Protein AF-X1N3B7-F1 (afdb_monomer)

Structure (mmCIF, N/CA/C/O backbone):
data_AF-X1N3B7-F1
#
_entry.id   AF-X1N3B7-F1
#
loop_
_atom_site.group_PDB
_atom_site.id
_atom_site.type_symbol
_atom_site.label_atom_id
_atom_site.label_alt_id
_atom_site.label_comp_id
_atom_site.label_asym_id
_atom_site.label_entity_id
_atom_site.label_seq_id
_atom_site.pdbx_PDB_ins_code
_atom_site.Cartn_x
_atom_site.Cartn_y
_atom_site.Cartn_z
_atom_site.occupancy
_atom_site.B_iso_or_equiv
_atom_site.auth_seq_id
_atom_site.auth_comp_id
_atom_site.auth_asym_id
_atom_site.auth_atom_id
_atom_site.pdbx_PDB_model_num
ATOM 1 N N . SER A 1 1 ? -12.487 50.915 0.607 1.00 65.44 1 SER A N 1
ATOM 2 C CA . SER A 1 1 ? -11.523 50.785 -0.501 1.00 65.44 1 SER A CA 1
ATOM 3 C C . SER A 1 1 ? -11.953 51.623 -1.698 1.00 65.44 1 SER A C 1
ATOM 5 O O . SER A 1 1 ? -11.216 52.531 -2.045 1.00 65.44 1 SER A O 1
ATOM 7 N N . VAL A 1 2 ? -13.156 51.424 -2.255 1.00 73.00 2 VAL A N 1
ATOM 8 C CA . VAL A 1 2 ? -13.665 52.180 -3.425 1.00 73.00 2 VAL A CA 1
ATOM 9 C C . VAL A 1 2 ? -13.702 53.697 -3.199 1.00 73.00 2 VAL A C 1
ATOM 11 O O . VAL A 1 2 ? -13.187 54.441 -4.021 1.00 73.00 2 VAL A O 1
ATOM 14 N N . LEU A 1 3 ? -14.216 54.161 -2.052 1.00 74.75 3 LEU A N 1
ATOM 15 C CA . LEU A 1 3 ? -14.247 55.593 -1.717 1.00 74.75 3 LEU A CA 1
ATOM 16 C C . LEU A 1 3 ? -12.837 56.209 -1.629 1.00 74.75 3 LEU A C 1
ATOM 18 O O . LEU A 1 3 ? -12.608 57.298 -2.133 1.00 74.75 3 LEU A O 1
ATOM 22 N N . VAL A 1 4 ? -11.880 55.496 -1.023 1.00 76.12 4 VAL A N 1
ATOM 23 C CA . VAL A 1 4 ? -10.485 55.954 -0.875 1.00 76.12 4 VAL A CA 1
ATOM 24 C C . VAL A 1 4 ? -9.787 56.006 -2.233 1.00 76.12 4 VAL A C 1
ATOM 26 O O . VAL A 1 4 ? -9.115 56.986 -2.530 1.00 76.12 4 VAL A O 1
ATOM 29 N N . ALA A 1 5 ? -9.996 54.994 -3.078 1.00 75.31 5 ALA A N 1
ATOM 30 C CA . ALA A 1 5 ? -9.471 54.977 -4.439 1.00 75.31 5 ALA A CA 1
ATOM 31 C C . ALA A 1 5 ? -10.076 56.099 -5.304 1.00 75.31 5 ALA A C 1
ATOM 33 O O . ALA A 1 5 ? -9.366 56.722 -6.087 1.00 75.31 5 ALA A O 1
ATOM 34 N N . TRP A 1 6 ? -11.363 56.408 -5.116 1.00 76.00 6 TRP A N 1
ATOM 35 C CA . TRP A 1 6 ? -12.040 57.513 -5.798 1.00 76.00 6 TRP A CA 1
ATOM 36 C C . TRP A 1 6 ? -11.521 58.886 -5.352 1.00 76.00 6 TRP A C 1
ATOM 38 O O . TRP A 1 6 ? -11.245 59.740 -6.190 1.00 76.00 6 TRP A O 1
ATOM 48 N N . VAL A 1 7 ? -11.325 59.091 -4.044 1.00 80.50 7 VAL A N 1
ATOM 49 C CA . VAL A 1 7 ? -10.716 60.322 -3.513 1.00 80.50 7 VAL A CA 1
ATOM 50 C C . VAL A 1 7 ? -9.280 60.476 -4.019 1.00 80.50 7 VAL A C 1
ATOM 52 O O . VAL A 1 7 ? -8.917 61.561 -4.458 1.00 80.50 7 VAL A O 1
ATOM 55 N N . TYR A 1 8 ? -8.489 59.399 -4.032 1.00 78.06 8 TYR A N 1
ATOM 56 C CA . TYR A 1 8 ? -7.119 59.412 -4.552 1.00 78.06 8 TYR A CA 1
ATOM 57 C C . TYR A 1 8 ? -7.068 59.796 -6.039 1.00 78.06 8 TYR A C 1
ATOM 59 O O . TYR A 1 8 ? -6.320 60.693 -6.412 1.00 78.06 8 TYR A O 1
ATOM 67 N N . ALA A 1 9 ? -7.930 59.201 -6.872 1.00 76.38 9 ALA A N 1
ATOM 68 C CA . ALA A 1 9 ? -8.028 59.540 -8.293 1.00 76.38 9 ALA A CA 1
ATOM 69 C C . ALA A 1 9 ? -8.458 60.998 -8.536 1.00 76.38 9 ALA A C 1
ATOM 71 O O . ALA A 1 9 ? -8.056 61.604 -9.524 1.00 76.38 9 ALA A O 1
ATOM 72 N N . LYS A 1 10 ? -9.272 61.571 -7.640 1.00 79.62 10 LYS A N 1
ATOM 73 C CA . LYS A 1 10 ? -9.741 62.958 -7.753 1.00 79.62 10 LYS A CA 1
ATOM 74 C C . LYS A 1 10 ? -8.721 63.982 -7.240 1.00 79.62 10 LYS A C 1
ATOM 76 O O . LYS A 1 10 ? -8.711 65.107 -7.728 1.00 79.62 10 LYS A O 1
ATOM 81 N N . MET A 1 11 ? -7.904 63.623 -6.247 1.00 78.81 11 MET A N 1
ATOM 82 C CA . MET A 1 11 ? -6.888 64.522 -5.681 1.00 78.81 11 MET A CA 1
ATOM 83 C C . MET A 1 11 ? -5.589 64.578 -6.492 1.00 78.81 11 MET A C 1
ATOM 85 O O . MET A 1 11 ? -4.803 65.486 -6.249 1.00 78.81 11 MET A O 1
ATOM 89 N N . HIS A 1 12 ? -5.397 63.665 -7.452 1.00 75.19 12 HIS A N 1
ATOM 90 C CA . HIS A 1 12 ? -4.225 63.620 -8.333 1.00 75.19 12 HIS A CA 1
ATOM 91 C C . HIS A 1 12 ? -4.595 63.745 -9.829 1.00 75.19 12 HIS A C 1
ATOM 93 O O . HIS A 1 12 ? -4.381 62.801 -10.597 1.00 75.19 12 HIS A O 1
ATOM 99 N N . PRO A 1 13 ? -5.193 64.873 -10.271 1.00 71.75 13 PRO A N 1
ATOM 100 C CA . PRO A 1 13 ? -5.547 65.100 -11.678 1.00 71.75 13 PRO A CA 1
ATOM 101 C C . PRO A 1 13 ? -4.335 65.253 -12.617 1.00 71.75 13 PRO A C 1
ATOM 103 O O . PRO A 1 13 ? -4.508 65.258 -13.833 1.00 71.75 13 PRO A O 1
ATOM 106 N N . GLU A 1 14 ? -3.127 65.401 -12.074 1.00 74.75 14 GLU A N 1
ATOM 107 C CA . GLU A 1 14 ? -1.861 65.530 -12.802 1.00 74.75 14 GLU A CA 1
ATOM 108 C C . GLU A 1 14 ? -1.339 64.219 -13.416 1.00 74.75 14 GLU A C 1
ATOM 110 O O . GLU A 1 14 ? -0.450 64.257 -14.266 1.00 74.75 14 GLU A O 1
ATOM 115 N N . LEU A 1 15 ? -1.873 63.067 -13.001 1.00 73.56 15 LEU A N 1
ATOM 116 C CA . LEU A 1 15 ? -1.451 61.750 -13.482 1.00 73.56 15 LEU A CA 1
ATOM 117 C C . LEU A 1 15 ? -2.161 61.369 -14.786 1.00 73.56 15 LEU A C 1
ATOM 119 O O . LEU A 1 15 ? -3.346 61.657 -14.984 1.00 73.56 15 LEU A O 1
ATOM 123 N N . SER A 1 16 ? -1.456 60.662 -15.673 1.00 77.19 16 SER A N 1
ATOM 124 C CA . SER A 1 16 ? -2.072 60.142 -16.896 1.00 77.19 16 SER A CA 1
ATOM 125 C C . SER A 1 16 ? -3.164 59.114 -16.563 1.00 77.19 16 SER A C 1
ATOM 127 O O . SER A 1 16 ? -3.097 58.400 -15.560 1.00 77.19 16 SER A O 1
ATOM 129 N N . ALA A 1 17 ? -4.182 58.990 -17.422 1.00 74.38 17 ALA A N 1
ATOM 130 C CA . ALA A 1 17 ? -5.320 58.094 -17.176 1.00 74.38 17 ALA A CA 1
ATOM 131 C C . ALA A 1 17 ? -4.902 56.630 -16.913 1.00 74.38 17 ALA A C 1
ATOM 133 O O . ALA A 1 17 ? -5.564 55.921 -16.153 1.00 74.38 17 ALA A O 1
ATOM 134 N N . ALA A 1 18 ? -3.786 56.189 -17.505 1.00 75.06 18 ALA A N 1
ATOM 135 C CA . ALA A 1 18 ? -3.222 54.861 -17.291 1.00 75.06 18 ALA A CA 1
ATOM 136 C C . ALA A 1 18 ? -2.602 54.704 -15.889 1.00 75.06 18 ALA A C 1
ATOM 138 O O . ALA A 1 18 ? -2.839 53.696 -15.224 1.00 75.06 18 ALA A O 1
ATOM 139 N N . GLU A 1 19 ? -1.864 55.702 -15.402 1.00 78.44 19 GLU A N 1
ATOM 140 C CA . GLU A 1 19 ? -1.225 55.672 -14.078 1.00 78.44 19 GLU A CA 1
ATOM 141 C C . GLU A 1 19 ? -2.258 55.735 -12.949 1.00 78.44 19 GLU A C 1
ATOM 143 O O . GLU A 1 19 ? -2.161 54.985 -11.974 1.00 78.44 19 GLU A O 1
ATOM 148 N N . THR A 1 20 ? -3.311 56.539 -13.114 1.00 77.81 20 THR A N 1
ATOM 149 C CA . THR A 1 20 ? -4.426 56.608 -12.158 1.00 77.81 20 THR A CA 1
ATOM 150 C C . THR A 1 20 ? -5.173 55.277 -12.070 1.00 77.81 20 THR A C 1
ATOM 152 O O . THR A 1 20 ? -5.509 54.828 -10.972 1.00 77.81 20 THR A O 1
ATOM 155 N N . ALA A 1 21 ? -5.392 54.595 -13.200 1.00 78.31 21 ALA A N 1
ATOM 156 C CA . ALA A 1 21 ? -6.022 53.275 -13.216 1.00 78.31 21 ALA A CA 1
ATOM 157 C C . ALA A 1 21 ? -5.165 52.218 -12.498 1.00 78.31 21 ALA A C 1
ATOM 159 O O . ALA A 1 21 ? -5.698 51.418 -11.724 1.00 78.31 21 ALA A O 1
ATOM 160 N N . VAL A 1 22 ? -3.841 52.249 -12.693 1.00 83.62 22 VAL A N 1
ATOM 161 C CA . VAL A 1 22 ? -2.902 51.364 -11.986 1.00 83.62 22 VAL A CA 1
ATOM 162 C C . VAL A 1 22 ? -2.916 51.650 -10.485 1.00 83.62 22 VAL A C 1
ATOM 164 O O . VAL A 1 22 ? -3.050 50.716 -9.695 1.00 83.62 22 VAL A O 1
ATOM 167 N N . ALA A 1 23 ? -2.859 52.915 -10.067 1.00 80.06 23 ALA A N 1
ATOM 168 C CA . ALA A 1 23 ? -2.894 53.278 -8.652 1.00 80.06 23 ALA A CA 1
ATOM 169 C C . ALA A 1 23 ? -4.216 52.867 -7.978 1.00 80.06 23 ALA A C 1
ATOM 171 O O . ALA A 1 23 ? -4.209 52.290 -6.889 1.00 80.06 23 ALA A O 1
ATOM 172 N N . VAL A 1 24 ? -5.355 53.077 -8.646 1.00 81.94 24 VAL A N 1
ATOM 173 C CA . VAL A 1 24 ? -6.671 52.615 -8.175 1.00 81.94 24 VAL A CA 1
ATOM 174 C C . VAL A 1 24 ? -6.707 51.091 -8.052 1.00 81.94 24 VAL A C 1
ATOM 176 O O . VAL A 1 24 ? -7.150 50.578 -7.021 1.00 81.94 24 VAL A O 1
ATOM 179 N N . ALA A 1 25 ? -6.209 50.358 -9.050 1.00 81.31 25 ALA A N 1
ATOM 180 C CA . ALA A 1 25 ? -6.146 48.899 -9.009 1.00 81.31 25 ALA A CA 1
ATOM 181 C C . ALA A 1 25 ? -5.261 48.401 -7.855 1.00 81.31 25 ALA A C 1
ATOM 183 O O . ALA A 1 25 ? -5.680 47.521 -7.101 1.00 81.31 25 ALA A O 1
ATOM 184 N N . VAL A 1 26 ? -4.089 49.011 -7.652 1.00 83.38 26 VAL A N 1
ATOM 185 C CA . VAL A 1 26 ? -3.181 48.697 -6.539 1.00 83.38 26 VAL A CA 1
ATOM 186 C C . VAL A 1 26 ? -3.860 48.952 -5.197 1.00 83.38 26 VAL A C 1
ATOM 188 O O . VAL A 1 26 ? -3.835 48.072 -4.340 1.00 83.38 26 VAL A O 1
ATOM 191 N N . ILE A 1 27 ? -4.530 50.093 -5.012 1.00 80.00 27 ILE A N 1
ATOM 192 C CA . ILE A 1 27 ? -5.261 50.398 -3.773 1.00 80.00 27 ILE A CA 1
ATOM 193 C C . ILE A 1 27 ? -6.351 49.348 -3.526 1.00 80.00 27 ILE A C 1
ATOM 195 O O . ILE A 1 27 ? -6.463 48.820 -2.419 1.00 80.00 27 ILE A O 1
ATOM 199 N N . LEU A 1 28 ? -7.149 49.001 -4.537 1.00 79.12 28 LEU A N 1
ATOM 200 C CA . LEU A 1 28 ? -8.215 48.008 -4.383 1.00 79.12 28 LEU A CA 1
ATOM 201 C C . LEU A 1 28 ? -7.666 46.619 -4.031 1.00 79.12 28 LEU A C 1
ATOM 203 O O . LEU A 1 28 ? -8.189 45.981 -3.114 1.00 79.12 28 LEU A O 1
ATOM 207 N N . VAL A 1 29 ? -6.599 46.176 -4.699 1.00 79.12 29 VAL A N 1
ATOM 208 C CA . VAL A 1 29 ? -5.937 44.889 -4.432 1.00 79.12 29 VAL A CA 1
ATOM 209 C C . VAL A 1 29 ? -5.315 44.874 -3.036 1.00 79.12 29 VAL A C 1
ATOM 211 O O . VAL A 1 29 ? -5.528 43.934 -2.268 1.00 79.12 29 VAL A O 1
ATOM 214 N N . LEU A 1 30 ? -4.617 45.942 -2.655 1.00 76.44 30 LEU A N 1
ATOM 215 C CA . LEU A 1 30 ? -3.938 46.047 -1.367 1.00 76.44 30 LEU A CA 1
ATOM 216 C C . LEU A 1 30 ? -4.943 46.038 -0.207 1.00 76.44 30 LEU A C 1
ATOM 218 O O . LEU A 1 30 ? -4.719 45.342 0.781 1.00 76.44 30 LEU A O 1
ATOM 222 N N . PHE A 1 31 ? -6.101 46.693 -0.350 1.00 70.38 31 PHE A N 1
ATOM 223 C CA . PHE A 1 31 ? -7.205 46.618 0.623 1.00 70.38 31 PHE A CA 1
ATOM 224 C C . PHE A 1 31 ? -7.907 45.247 0.703 1.00 70.38 31 PHE A C 1
ATOM 226 O O . PHE A 1 31 ? -8.581 44.965 1.698 1.00 70.38 31 PHE A O 1
ATOM 233 N N . GLN A 1 32 ? -7.785 44.401 -0.324 1.00 67.50 32 GLN A N 1
ATOM 234 C CA . GLN A 1 32 ? -8.326 43.036 -0.299 1.00 67.50 32 GLN A CA 1
ATOM 235 C C . GLN A 1 32 ? -7.356 42.012 0.285 1.00 67.50 32 GLN A C 1
ATOM 237 O O . GLN A 1 32 ? -7.806 41.054 0.919 1.00 67.50 32 GLN A O 1
ATOM 242 N N . ILE A 1 33 ? -6.054 42.242 0.118 1.00 67.44 33 ILE A N 1
ATOM 243 C CA . ILE A 1 33 ? -4.990 41.398 0.671 1.00 67.44 33 ILE A CA 1
ATOM 244 C C . ILE A 1 33 ? -4.700 41.772 2.130 1.00 67.44 33 ILE A C 1
ATOM 246 O O . ILE A 1 33 ? -4.371 40.898 2.930 1.00 67.44 33 ILE A O 1
ATOM 250 N N . THR A 1 34 ? -4.851 43.047 2.509 1.00 69.19 34 THR A N 1
ATOM 251 C CA . THR A 1 34 ? -4.602 43.474 3.892 1.00 69.19 34 THR A CA 1
ATOM 252 C C . THR A 1 34 ? -5.587 42.802 4.859 1.00 69.19 34 THR A C 1
ATOM 254 O O . THR A 1 34 ? -6.805 42.984 4.755 1.00 69.19 34 THR A O 1
ATOM 257 N N . PRO A 1 35 ? -5.087 42.033 5.845 1.00 61.59 35 PRO A N 1
ATOM 258 C CA . PRO A 1 35 ? -5.937 41.272 6.760 1.00 61.59 35 PRO A CA 1
ATOM 259 C C . PRO A 1 35 ? -6.648 42.154 7.796 1.00 61.59 35 PRO A C 1
ATOM 261 O O . PRO A 1 35 ? -7.463 41.652 8.567 1.00 61.59 35 PRO A O 1
ATOM 264 N N . ILE A 1 36 ? -6.367 43.458 7.804 1.00 64.31 36 ILE A N 1
ATOM 265 C CA . ILE A 1 36 ? -6.853 44.429 8.778 1.00 64.31 36 ILE A CA 1
ATOM 266 C C . ILE A 1 36 ? -7.909 45.300 8.096 1.00 64.31 36 ILE A C 1
ATOM 268 O O . ILE A 1 36 ? -7.617 46.058 7.177 1.00 64.31 36 ILE A O 1
ATOM 272 N N . SER A 1 37 ? -9.158 45.193 8.548 1.00 70.31 37 SER A N 1
ATOM 273 C CA . SER A 1 37 ? -10.244 46.086 8.123 1.00 70.31 37 SER A CA 1
ATOM 274 C C . SER A 1 37 ? -10.618 47.055 9.248 1.00 70.31 37 SER A C 1
ATOM 276 O O . SER A 1 37 ? -10.391 46.722 10.414 1.00 70.31 37 SER A O 1
ATOM 278 N N . PRO A 1 38 ? -11.258 48.204 8.949 1.00 67.00 38 PRO A N 1
ATOM 279 C CA . PRO A 1 38 ? -11.760 49.115 9.979 1.00 67.00 38 PRO A CA 1
ATOM 280 C C . PRO A 1 38 ? -12.650 48.410 11.016 1.00 67.00 38 PRO A C 1
ATOM 282 O O . PRO A 1 38 ? -12.497 48.629 12.213 1.00 67.00 38 PRO A O 1
ATOM 285 N N . GLY A 1 39 ? -13.506 47.479 10.577 1.00 68.81 39 GLY A N 1
ATOM 286 C CA . GLY A 1 39 ? -14.327 46.660 11.476 1.00 68.81 39 GLY A CA 1
ATOM 287 C C . GLY A 1 39 ? -13.516 45.681 12.333 1.00 68.81 39 GLY A C 1
ATOM 288 O O . GLY A 1 39 ? -13.843 45.472 13.498 1.00 68.81 39 GLY A O 1
ATOM 289 N N . SER A 1 40 ? -12.425 45.116 11.801 1.00 70.50 40 SER A N 1
ATOM 290 C CA . SER A 1 40 ? -11.528 44.256 12.587 1.00 70.50 40 SER A CA 1
ATOM 291 C C . SER A 1 40 ? -10.725 45.034 13.623 1.00 70.50 40 SER A C 1
ATOM 293 O O . SER A 1 40 ? -10.478 44.509 14.701 1.00 70.50 40 SER A O 1
ATOM 295 N N . LEU A 1 41 ? -10.355 46.283 13.327 1.00 78.19 41 LEU A N 1
ATOM 296 C CA . LEU A 1 41 ? -9.707 47.166 14.295 1.00 78.19 41 LEU A CA 1
ATOM 297 C C . LEU A 1 41 ? -10.659 47.510 15.438 1.00 78.19 41 LEU A C 1
ATOM 299 O O . LEU A 1 41 ? -10.312 47.284 16.590 1.00 78.19 41 LEU A O 1
ATOM 303 N N . VAL A 1 42 ? -11.878 47.973 15.135 1.00 78.69 42 VAL A N 1
ATOM 304 C CA . VAL A 1 42 ? -12.884 48.299 16.164 1.00 78.69 42 VAL A CA 1
ATOM 305 C C . VAL A 1 42 ? -13.176 47.087 17.052 1.00 78.69 42 VAL A C 1
ATOM 307 O O . VAL A 1 42 ? -13.175 47.204 18.274 1.00 78.69 42 VAL A O 1
ATOM 310 N N . ARG A 1 43 ? -13.350 45.902 16.456 1.00 75.12 43 ARG A N 1
ATOM 311 C CA . ARG A 1 43 ? -13.548 44.648 17.195 1.00 75.12 43 ARG A CA 1
ATOM 312 C C . ARG A 1 43 ? -12.324 44.255 18.025 1.00 75.12 43 ARG A C 1
ATOM 314 O O . ARG A 1 43 ? -12.486 43.901 19.186 1.00 75.12 43 ARG A O 1
ATOM 321 N N . GLY A 1 44 ? -11.120 44.317 17.456 1.00 78.62 44 GLY A N 1
ATOM 322 C CA . GLY A 1 44 ? -9.873 44.019 18.168 1.00 78.62 44 GLY A CA 1
ATOM 323 C C . GLY A 1 44 ? -9.666 44.942 19.370 1.00 78.62 44 GLY A C 1
ATOM 324 O O . GLY A 1 44 ? -9.385 44.468 20.469 1.00 78.62 44 GLY A O 1
ATOM 325 N N . PHE A 1 45 ? -9.910 46.245 19.202 1.00 84.38 45 PHE A N 1
ATOM 326 C CA . PHE A 1 45 ? -9.866 47.219 20.295 1.00 84.38 45 PHE A CA 1
ATOM 327 C C . PHE A 1 45 ? -10.966 46.995 21.334 1.00 84.38 45 PHE A C 1
ATOM 329 O O . PHE A 1 45 ? -10.710 47.154 22.524 1.00 84.38 45 PHE A O 1
ATOM 336 N N . TYR A 1 46 ? -12.165 46.583 20.921 1.00 81.25 46 TYR A N 1
ATOM 337 C CA . TYR A 1 46 ? -13.239 46.238 21.852 1.00 81.25 46 TYR A CA 1
ATOM 338 C C . TYR A 1 46 ? -12.899 45.004 22.700 1.00 81.25 46 TYR A C 1
ATOM 340 O O . TYR A 1 46 ? -13.082 45.024 23.915 1.00 81.25 46 TYR A O 1
ATOM 348 N N . VAL A 1 47 ? -12.336 43.956 22.089 1.00 79.94 47 VAL A N 1
ATOM 349 C CA . VAL A 1 47 ? -11.851 42.774 22.821 1.00 79.94 47 VAL A CA 1
ATOM 350 C C . VAL A 1 47 ? -10.724 43.164 23.777 1.00 79.94 47 VAL A C 1
ATOM 352 O O . VAL A 1 47 ? -10.746 42.755 24.933 1.00 79.94 47 VAL A O 1
ATOM 355 N N . LEU A 1 48 ? -9.782 44.007 23.341 1.00 83.31 48 LEU A N 1
ATOM 356 C CA . LEU A 1 48 ? -8.713 44.522 24.201 1.00 83.31 48 LEU A CA 1
ATOM 357 C C . LEU A 1 48 ? -9.274 45.314 25.395 1.00 83.31 48 LEU A C 1
ATOM 359 O O . LEU A 1 48 ? -8.818 45.136 26.523 1.00 83.31 48 LEU A O 1
ATOM 363 N N . TYR A 1 49 ? -10.294 46.143 25.165 1.00 86.25 49 TYR A N 1
ATOM 364 C CA . TYR A 1 49 ? -11.010 46.848 26.225 1.00 86.25 49 TYR A CA 1
ATOM 365 C C . TYR A 1 49 ? -11.663 45.879 27.222 1.00 86.25 49 TYR A C 1
ATOM 367 O O . TYR A 1 49 ? -11.507 46.068 28.429 1.00 86.25 49 TYR A O 1
ATOM 375 N N . LEU A 1 50 ? -12.345 44.829 26.748 1.00 82.75 50 LEU A N 1
ATOM 376 C CA . LEU A 1 50 ? -12.953 43.814 27.618 1.00 82.75 50 LEU A CA 1
ATOM 377 C C . LEU A 1 50 ? -11.904 43.074 28.453 1.00 82.75 50 LEU A C 1
ATOM 379 O O . LEU A 1 50 ? -12.083 42.938 29.661 1.00 82.75 50 LEU A O 1
ATOM 383 N N . VAL A 1 51 ? -10.774 42.69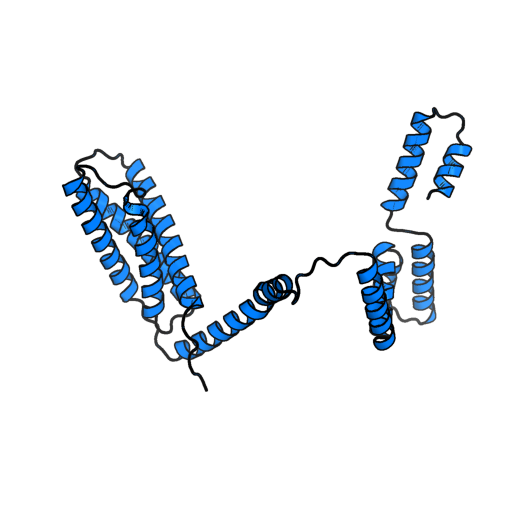1 27.853 1.00 84.12 51 VAL A N 1
ATOM 384 C CA . VAL A 1 51 ? -9.655 42.046 28.562 1.00 84.12 51 VAL A CA 1
ATOM 385 C C . VAL A 1 51 ? -9.140 42.923 29.706 1.00 84.12 51 VAL A C 1
ATOM 387 O O . VAL A 1 51 ? -8.906 42.431 30.811 1.00 84.12 51 VAL A O 1
ATOM 390 N N . ILE A 1 52 ? -8.976 44.228 29.456 1.00 87.50 52 ILE A N 1
ATOM 391 C CA . ILE A 1 52 ? -8.500 45.187 30.462 1.00 87.50 52 ILE A CA 1
ATOM 392 C C . ILE A 1 52 ? -9.552 45.391 31.559 1.00 87.50 52 ILE A C 1
ATOM 394 O O . ILE A 1 52 ? -9.208 45.395 32.742 1.00 87.50 52 ILE A O 1
ATOM 398 N N . ARG A 1 53 ? -10.830 45.535 31.187 1.00 89.38 53 ARG A N 1
ATOM 399 C CA . ARG A 1 53 ? -11.936 45.778 32.124 1.00 89.38 53 ARG A CA 1
ATOM 400 C C . ARG A 1 53 ? -12.216 44.576 33.027 1.00 89.38 53 ARG A C 1
ATOM 402 O O . ARG A 1 53 ? -12.395 44.756 34.227 1.00 89.38 53 ARG A O 1
ATOM 409 N N . GLU A 1 54 ? -12.266 43.374 32.464 1.00 87.69 54 GLU A N 1
ATOM 410 C CA . GLU A 1 54 ? -12.586 42.136 33.190 1.00 87.69 54 GLU A CA 1
ATOM 411 C C . GLU A 1 54 ? -11.355 41.511 33.864 1.00 87.69 54 GLU A C 1
ATOM 413 O O . GLU A 1 54 ? -11.487 40.573 34.648 1.00 87.69 54 GLU A O 1
ATOM 418 N N . ARG A 1 55 ? -10.151 42.037 33.585 1.00 81.62 55 ARG A N 1
ATOM 419 C CA . ARG A 1 55 ? -8.853 41.553 34.095 1.00 81.62 55 ARG A CA 1
ATOM 420 C C . ARG A 1 55 ? -8.630 40.052 33.868 1.00 81.62 55 ARG A C 1
ATOM 422 O O . ARG A 1 55 ? -7.896 39.412 34.619 1.00 81.62 55 ARG A O 1
ATOM 429 N N . ASN A 1 56 ? -9.230 39.495 32.817 1.00 77.62 56 ASN A N 1
ATOM 430 C CA . ASN A 1 56 ? -9.138 38.083 32.472 1.00 77.62 56 ASN A CA 1
ATOM 431 C C . ASN A 1 56 ? -8.466 37.929 31.105 1.00 77.62 56 ASN A C 1
ATOM 433 O O . ASN A 1 56 ? -9.085 38.121 30.068 1.00 77.62 56 ASN A O 1
ATOM 437 N N . PHE A 1 57 ? -7.176 37.596 31.085 1.00 72.69 57 PHE A N 1
ATOM 438 C CA . PHE A 1 57 ? -6.455 37.371 29.826 1.00 72.69 57 PHE A CA 1
ATOM 439 C C . PHE A 1 57 ? -6.642 35.946 29.289 1.00 72.69 57 PHE A C 1
ATOM 441 O O . PHE A 1 57 ? -6.521 35.709 28.090 1.00 72.69 57 PHE A O 1
ATOM 448 N N . LYS A 1 58 ? -6.934 34.980 30.166 1.00 72.00 58 LYS A N 1
ATOM 449 C CA . LYS A 1 58 ? -6.907 33.552 29.830 1.00 72.00 58 LYS A CA 1
ATOM 450 C C . LYS A 1 58 ? -8.024 33.175 28.861 1.00 72.00 58 LYS A C 1
ATOM 452 O O . LYS A 1 58 ? -7.762 32.474 27.887 1.00 72.00 58 LYS A O 1
ATOM 457 N N . ASP A 1 59 ? -9.218 33.709 29.088 1.00 70.62 59 ASP A N 1
ATOM 458 C CA . ASP A 1 59 ? -10.396 33.380 28.279 1.00 70.62 59 ASP A CA 1
ATOM 459 C C . ASP A 1 59 ? -10.426 34.156 26.952 1.00 70.62 59 ASP A C 1
ATOM 461 O O . ASP A 1 59 ? -10.986 33.691 25.960 1.00 70.62 59 ASP A O 1
ATOM 465 N N . TYR A 1 60 ? -9.738 35.300 26.892 1.00 70.31 60 TYR A N 1
ATOM 466 C CA . TYR A 1 60 ? -9.694 36.168 25.714 1.00 70.31 60 TYR A CA 1
ATOM 467 C C . TYR A 1 60 ? -8.401 36.057 24.899 1.00 70.31 60 TYR A C 1
ATOM 469 O O . TYR A 1 60 ? -8.297 3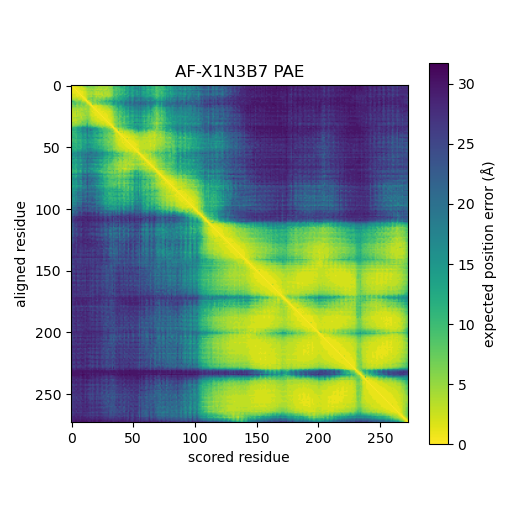6.704 23.860 1.00 70.31 60 TYR A O 1
ATOM 477 N N . ASN A 1 61 ? -7.432 35.232 25.310 1.00 75.50 61 ASN A N 1
ATOM 478 C CA . ASN A 1 61 ? -6.119 35.122 24.663 1.00 75.50 61 ASN A CA 1
ATOM 479 C C . ASN A 1 61 ? -6.242 34.893 23.144 1.00 75.50 61 ASN A C 1
ATOM 481 O O . ASN A 1 61 ? -5.696 35.640 22.338 1.00 75.50 61 ASN A O 1
ATOM 485 N N . ILE A 1 62 ? -7.075 33.931 22.737 1.00 69.81 62 ILE A N 1
ATOM 486 C CA . ILE A 1 62 ? -7.322 33.637 21.318 1.00 69.81 62 ILE A CA 1
ATOM 487 C C . ILE A 1 62 ? -8.074 34.795 20.634 1.00 69.81 62 ILE A C 1
ATOM 489 O O . ILE A 1 62 ? -7.759 35.162 19.502 1.00 69.81 62 ILE A O 1
ATOM 493 N N . ALA A 1 63 ? -9.040 35.409 21.319 1.00 71.12 63 ALA A N 1
ATOM 494 C CA . ALA A 1 63 ? -9.849 36.498 20.775 1.00 71.12 63 ALA A CA 1
ATOM 495 C C . ALA A 1 63 ? -9.041 37.788 20.540 1.00 71.12 63 ALA A C 1
ATOM 497 O O . ALA A 1 63 ? -9.306 38.492 19.565 1.00 71.12 63 ALA A O 1
ATOM 498 N N . VAL A 1 64 ? -8.040 38.080 21.378 1.00 73.75 64 VAL A N 1
ATOM 499 C CA . VAL A 1 64 ? -7.144 39.241 21.227 1.00 73.75 64 VAL A CA 1
ATOM 500 C C . VAL A 1 64 ? -6.344 39.143 19.930 1.00 73.75 64 VAL A C 1
ATOM 502 O O . VAL A 1 64 ? -6.232 40.133 19.214 1.00 73.75 64 VAL A O 1
ATOM 505 N N . PHE A 1 65 ? -5.848 37.956 19.575 1.00 72.38 65 PHE A N 1
ATOM 506 C CA . PHE A 1 65 ? -5.093 37.765 18.332 1.00 72.38 65 PHE A CA 1
ATOM 507 C C . PHE A 1 65 ? -6.000 37.632 17.101 1.00 72.38 65 PHE A C 1
ATOM 509 O O . PHE A 1 65 ? -5.716 38.215 16.054 1.00 72.38 65 PHE A O 1
ATOM 516 N N . LEU A 1 66 ? -7.120 36.911 17.214 1.00 72.25 66 LEU A N 1
ATOM 517 C CA . LEU A 1 66 ? -8.030 36.689 16.084 1.00 72.25 66 LEU A CA 1
ATOM 518 C C . LEU A 1 66 ? -8.932 37.894 15.774 1.00 72.25 66 LEU A C 1
ATOM 520 O O . LEU A 1 66 ? -9.394 38.029 14.640 1.00 72.25 66 LEU A O 1
ATOM 524 N N . GLY A 1 67 ? -9.165 38.794 16.736 1.00 68.81 67 GLY A N 1
ATOM 525 C CA . GLY A 1 67 ? -10.022 39.973 16.569 1.00 68.81 67 GLY A CA 1
ATOM 526 C C . GLY A 1 67 ? -9.551 40.929 15.468 1.00 68.81 67 GLY A C 1
ATOM 527 O O . GLY A 1 67 ? -10.385 41.531 14.783 1.00 68.81 67 GLY A O 1
ATOM 528 N N . PHE A 1 68 ? -8.235 40.998 15.232 1.00 70.94 68 PHE A N 1
ATOM 529 C CA . PHE A 1 68 ? -7.606 41.840 14.207 1.00 70.94 68 PHE A CA 1
ATOM 530 C C . PHE A 1 68 ? -7.639 41.242 12.792 1.00 70.94 68 PHE A C 1
ATOM 532 O O . PHE A 1 68 ? -7.396 41.967 11.827 1.00 70.94 68 PHE A O 1
ATOM 539 N N . LEU A 1 69 ? -7.982 39.956 12.647 1.00 72.19 69 LEU A N 1
ATOM 540 C CA . LEU A 1 69 ? -8.013 39.265 11.359 1.00 72.19 69 LEU A CA 1
ATOM 541 C C . LEU A 1 69 ? -9.418 39.312 10.744 1.00 72.19 69 LEU A C 1
ATOM 543 O O . LEU A 1 69 ? -10.363 38.707 11.254 1.00 72.19 69 LEU A O 1
ATOM 547 N N . LYS A 1 70 ? -9.546 39.994 9.599 1.00 70.00 70 LYS A N 1
ATOM 548 C CA . LYS A 1 70 ? -10.812 40.223 8.879 1.00 70.00 70 LYS A CA 1
ATOM 549 C C . LYS A 1 70 ? -11.586 38.924 8.623 1.00 70.00 70 LYS A C 1
ATOM 551 O O . LYS A 1 70 ? -12.724 38.812 9.065 1.00 70.00 70 LYS A O 1
ATOM 556 N N . TYR A 1 71 ? -10.979 37.947 7.943 1.00 66.31 71 TYR A N 1
ATOM 557 C CA . TYR A 1 71 ? -11.669 36.719 7.518 1.00 66.31 71 TYR A CA 1
ATOM 558 C C . TYR A 1 71 ? -11.985 35.776 8.684 1.00 66.31 71 TYR A C 1
ATOM 560 O O . TYR A 1 71 ? -13.107 35.285 8.793 1.00 66.31 71 TYR A O 1
ATOM 568 N N . ILE A 1 72 ? -11.028 35.576 9.593 1.00 67.00 72 ILE A N 1
ATOM 569 C CA . ILE A 1 72 ? -11.209 34.669 10.733 1.00 67.00 72 ILE A CA 1
ATOM 570 C C . ILE A 1 72 ? -12.221 35.247 11.724 1.00 67.00 72 ILE A C 1
ATOM 572 O O . ILE A 1 72 ? -13.103 34.529 12.184 1.00 67.00 72 ILE A O 1
ATOM 576 N N . GLY A 1 73 ? -12.173 36.553 11.995 1.00 64.38 73 GLY A N 1
ATOM 577 C CA . GLY A 1 73 ? -13.127 37.203 12.890 1.00 64.38 73 GLY A CA 1
ATOM 578 C C . GLY A 1 73 ? -14.569 37.196 12.370 1.00 64.38 73 GLY A C 1
ATOM 579 O O . GLY A 1 73 ? -15.497 37.164 13.175 1.00 64.38 73 GLY A O 1
ATOM 580 N N . TYR A 1 74 ? -14.791 37.210 11.049 1.00 66.62 74 TYR A N 1
ATOM 581 C CA . TYR A 1 74 ? -16.139 37.032 10.489 1.00 66.62 74 TYR A CA 1
ATOM 582 C C . TYR A 1 74 ? -16.633 35.587 10.596 1.00 66.62 74 TYR A C 1
ATOM 584 O O . TYR A 1 74 ? -17.802 35.386 10.904 1.00 66.62 74 TYR A O 1
ATOM 592 N N . LEU A 1 75 ? -15.760 34.594 10.406 1.00 66.69 75 LEU A N 1
ATOM 593 C CA . LEU A 1 75 ? -16.109 33.176 10.574 1.00 66.69 75 LEU A CA 1
ATOM 594 C C . LEU A 1 75 ? -16.311 32.783 12.045 1.00 66.69 75 LEU A C 1
ATOM 596 O O . LEU A 1 75 ? -17.121 31.909 12.348 1.00 66.69 75 LEU A O 1
ATOM 600 N N . ALA A 1 76 ? -15.619 33.453 12.967 1.00 66.00 76 ALA A N 1
ATOM 601 C CA . ALA A 1 76 ? -15.768 33.225 14.398 1.00 66.00 76 ALA A CA 1
ATOM 602 C C . ALA A 1 76 ? -17.168 33.595 14.912 1.00 66.00 76 ALA A C 1
ATOM 604 O O . ALA A 1 76 ? -17.632 32.980 15.863 1.00 66.00 76 ALA A O 1
ATOM 605 N N . PHE A 1 77 ? -17.863 34.549 14.283 1.00 65.69 77 PHE A N 1
ATOM 606 C CA . PHE A 1 77 ? -19.190 34.985 14.728 1.00 65.69 77 PHE A CA 1
ATOM 607 C C . PHE A 1 77 ? -20.269 33.890 14.568 1.00 65.69 77 PHE A C 1
ATOM 609 O O . PHE A 1 77 ? -20.928 33.581 15.561 1.00 65.69 77 PHE A O 1
ATOM 616 N N . PRO A 1 78 ? -20.415 33.212 13.407 1.00 66.94 78 PRO A N 1
ATOM 617 C CA . PRO A 1 78 ? -21.241 32.009 13.295 1.00 66.94 78 PRO A CA 1
ATOM 618 C C . PRO A 1 78 ? -20.842 30.906 14.278 1.00 66.94 78 PRO A C 1
ATOM 620 O O . PRO A 1 78 ? -21.712 30.286 14.881 1.00 66.94 78 PRO A O 1
ATOM 623 N N . ILE A 1 79 ? -19.540 30.691 14.489 1.00 71.94 79 ILE A N 1
ATOM 624 C CA . ILE A 1 79 ? -19.044 29.658 15.410 1.00 71.94 79 ILE A CA 1
ATOM 625 C C . ILE A 1 79 ? -19.441 29.984 16.861 1.00 71.94 79 ILE A C 1
ATOM 627 O O . ILE A 1 79 ? -19.982 29.135 17.570 1.00 71.94 79 ILE A O 1
ATOM 631 N N . GLN A 1 80 ? -19.262 31.228 17.301 1.00 70.06 80 GLN A N 1
ATOM 632 C CA . GLN A 1 80 ? -19.683 31.693 18.626 1.00 70.06 80 GLN A CA 1
ATOM 633 C C . GLN A 1 80 ? -21.206 31.625 18.790 1.00 70.06 80 GLN A C 1
ATOM 635 O O . GLN A 1 80 ? -21.693 31.156 19.819 1.00 70.06 80 GLN A O 1
ATOM 640 N N . MET A 1 81 ? -21.964 32.005 17.759 1.00 73.31 81 MET A N 1
ATOM 641 C CA . MET A 1 81 ? -23.421 31.854 17.728 1.00 73.31 81 MET A CA 1
ATOM 642 C C . MET A 1 81 ? -23.848 30.386 17.853 1.00 73.31 81 MET A C 1
ATOM 644 O O . MET A 1 81 ? -24.774 30.096 18.607 1.00 73.31 81 MET A O 1
ATOM 648 N N . THR A 1 82 ? -23.165 29.446 17.187 1.00 76.75 82 THR A N 1
ATOM 649 C CA . THR A 1 82 ? -23.465 28.009 17.329 1.00 76.75 82 THR A CA 1
ATOM 650 C C . THR A 1 82 ? -23.169 27.471 18.725 1.00 76.75 82 THR A C 1
ATOM 652 O O . THR A 1 82 ? -23.888 26.590 19.187 1.00 76.75 82 THR A O 1
ATOM 655 N N . TYR A 1 83 ? -22.155 28.007 19.409 1.00 75.81 83 TYR A N 1
ATOM 656 C CA . TYR A 1 83 ? -21.800 27.589 20.763 1.00 75.81 83 TYR A CA 1
ATOM 657 C C . TYR A 1 83 ? -22.775 28.136 21.815 1.00 75.81 83 TYR A C 1
ATOM 659 O O . TYR A 1 83 ? -23.252 27.385 22.663 1.00 75.81 83 TYR A O 1
ATOM 667 N N . HIS A 1 84 ? -23.110 29.428 21.747 1.00 75.06 84 HIS A N 1
ATOM 668 C CA . HIS A 1 84 ? -23.975 30.074 22.740 1.00 75.06 84 HIS A CA 1
ATOM 669 C C . HIS A 1 84 ? -25.474 29.864 22.480 1.00 75.06 84 HIS A C 1
ATOM 671 O O . HIS A 1 84 ? -26.245 29.741 23.428 1.00 75.06 84 HIS A O 1
ATOM 677 N N . TYR A 1 85 ? -25.891 29.787 21.212 1.00 82.12 85 TYR A N 1
ATOM 678 C CA . TYR A 1 85 ? -27.295 29.659 20.806 1.00 82.12 85 TYR A CA 1
ATOM 679 C C . TYR A 1 85 ? -27.483 28.532 19.775 1.00 82.12 85 TYR A C 1
ATOM 681 O O . TYR A 1 85 ? -27.884 28.773 18.630 1.00 82.12 85 TYR A O 1
ATOM 689 N N . PRO A 1 86 ? -27.231 27.266 20.162 1.00 81.62 86 PRO A N 1
ATOM 690 C CA . PRO A 1 86 ? -27.195 26.139 19.230 1.00 81.62 86 PRO A CA 1
ATOM 691 C C . PRO A 1 86 ? -28.540 25.857 18.552 1.00 81.62 86 PRO A C 1
ATOM 693 O O . PRO A 1 86 ? -28.580 25.294 17.460 1.00 81.62 86 PRO A O 1
ATOM 696 N N . THR A 1 87 ? -29.665 26.190 19.185 1.00 86.12 87 THR A N 1
ATOM 697 C CA . THR A 1 87 ? -31.008 26.014 18.608 1.00 86.12 87 THR A CA 1
ATOM 698 C C . THR A 1 87 ? -31.287 27.035 17.508 1.00 86.12 87 THR A C 1
ATOM 700 O O . THR A 1 87 ? -31.659 26.644 16.403 1.00 86.12 87 THR A O 1
ATOM 703 N N . LEU A 1 88 ? -31.030 28.320 17.771 1.00 85.62 88 LEU A N 1
ATOM 704 C CA . LEU A 1 88 ? -31.217 29.398 16.799 1.00 85.62 88 LEU A CA 1
ATOM 705 C C . LEU A 1 88 ? -30.271 29.247 15.604 1.00 85.62 88 LEU A C 1
ATOM 707 O O . LEU A 1 88 ? -30.702 29.377 14.462 1.00 85.62 88 LEU A O 1
ATOM 711 N N . ALA A 1 89 ? -29.004 28.904 15.850 1.00 83.31 89 ALA A N 1
ATOM 712 C CA . ALA A 1 89 ? -28.028 28.714 14.783 1.00 83.31 89 ALA A CA 1
ATOM 713 C C . ALA A 1 89 ? -28.408 27.552 13.846 1.00 83.31 89 ALA A C 1
ATOM 715 O O . ALA A 1 89 ? -28.331 27.701 12.628 1.00 83.31 89 ALA A O 1
ATOM 716 N N . ARG A 1 90 ? -28.885 26.422 14.393 1.00 82.38 90 ARG A N 1
ATOM 717 C CA . ARG A 1 90 ? -29.401 25.298 13.589 1.00 82.38 90 ARG A CA 1
ATOM 718 C C . ARG A 1 90 ? -30.639 25.688 12.786 1.00 82.38 90 ARG A C 1
ATOM 720 O O . ARG A 1 90 ? -30.729 25.317 11.621 1.00 82.38 90 ARG A O 1
ATOM 727 N N . PHE A 1 91 ? -31.556 26.455 13.378 1.00 88.00 91 PHE A N 1
ATOM 728 C CA . PHE A 1 91 ? -32.739 26.956 12.678 1.00 88.00 91 PHE A CA 1
ATOM 729 C C . PHE A 1 91 ? -32.365 27.886 11.515 1.00 88.00 91 PHE A C 1
ATOM 731 O O . PHE A 1 91 ? -32.824 27.673 10.398 1.00 88.00 91 PHE A O 1
ATOM 738 N N . MET A 1 92 ? -31.480 28.862 11.743 1.00 83.81 92 MET A N 1
ATOM 739 C CA . MET A 1 92 ? -31.011 29.774 10.694 1.00 83.81 92 MET A CA 1
ATOM 740 C C . MET A 1 92 ? -30.249 29.040 9.587 1.00 83.81 92 MET A C 1
ATOM 742 O O . MET A 1 92 ? -30.466 29.329 8.415 1.00 83.81 92 MET A O 1
ATOM 746 N N . ALA A 1 93 ? -29.395 28.075 9.940 1.00 81.06 93 ALA A N 1
ATOM 747 C CA . ALA A 1 93 ? -28.675 27.260 8.964 1.00 81.06 93 ALA A CA 1
ATOM 748 C C . ALA A 1 93 ? -29.629 26.398 8.124 1.00 81.06 93 ALA A C 1
ATOM 750 O O . ALA A 1 93 ? -29.475 26.338 6.908 1.00 81.06 93 ALA A O 1
ATOM 751 N N . ALA A 1 94 ? -30.636 25.776 8.748 1.00 80.88 94 ALA A N 1
ATOM 752 C CA 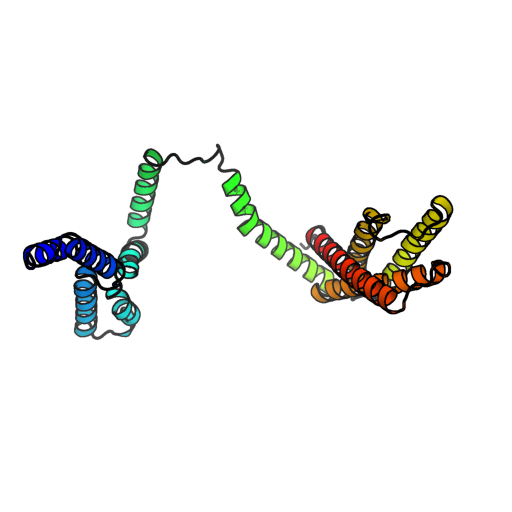. ALA A 1 94 ? -31.648 24.988 8.046 1.00 80.88 94 ALA A CA 1
ATOM 753 C C . ALA A 1 94 ? -32.528 25.862 7.139 1.00 80.88 94 ALA A C 1
ATOM 755 O O . ALA A 1 94 ? -32.778 25.495 5.992 1.00 80.88 94 ALA A O 1
ATOM 756 N N . HIS A 1 95 ? -32.955 27.034 7.617 1.00 85.06 95 HIS A N 1
ATOM 757 C CA . HIS A 1 95 ? -33.735 27.981 6.823 1.00 85.06 95 HIS A CA 1
ATOM 758 C C . HIS A 1 95 ? -32.928 28.510 5.631 1.00 85.06 95 HIS A C 1
ATOM 760 O O . HIS A 1 95 ? -33.408 28.460 4.504 1.00 85.06 95 HIS A O 1
ATOM 766 N N . TRP A 1 96 ? -31.671 28.910 5.853 1.00 81.00 96 TRP A N 1
ATOM 767 C CA . TRP A 1 96 ? -30.775 29.354 4.784 1.00 81.00 96 TRP A CA 1
ATOM 768 C C . TRP A 1 96 ? -30.496 28.247 3.767 1.00 81.00 96 TRP A C 1
ATOM 770 O O . TRP A 1 96 ? -30.555 28.500 2.570 1.00 81.00 96 TRP A O 1
ATOM 780 N N . ALA A 1 97 ? -30.240 27.016 4.221 1.00 77.00 97 ALA A N 1
ATOM 781 C CA . ALA A 1 97 ? -30.052 25.877 3.327 1.00 77.00 97 ALA A CA 1
ATOM 782 C C . ALA A 1 97 ? -31.313 25.605 2.492 1.00 77.00 97 ALA A C 1
ATOM 784 O O . ALA A 1 97 ? -31.208 25.362 1.295 1.00 77.00 97 ALA A O 1
ATOM 785 N N . THR A 1 98 ? -32.500 25.709 3.095 1.00 78.00 98 THR A N 1
ATOM 786 C CA . THR A 1 98 ? -33.779 25.522 2.393 1.00 78.00 98 THR A CA 1
ATOM 787 C C . THR A 1 98 ? -34.004 26.607 1.340 1.00 78.00 98 THR A C 1
ATOM 789 O O . THR A 1 98 ? -34.352 26.294 0.207 1.00 78.00 98 THR A O 1
ATOM 792 N N . GLU A 1 99 ? -33.752 27.873 1.668 1.00 75.62 99 GLU A N 1
ATOM 793 C CA . GLU A 1 99 ? -33.831 28.989 0.715 1.00 75.62 99 GLU A CA 1
ATOM 794 C C . GLU A 1 99 ? -32.785 28.862 -0.407 1.00 75.62 99 GLU A C 1
ATOM 796 O O . GLU A 1 99 ? -33.100 29.027 -1.584 1.00 75.62 99 GLU A O 1
ATOM 801 N N . ALA A 1 100 ? -31.547 28.482 -0.076 1.00 72.31 100 ALA A N 1
ATOM 802 C CA . ALA A 1 100 ? -30.459 28.340 -1.042 1.00 72.31 100 ALA A CA 1
ATOM 803 C C . ALA A 1 100 ? -30.718 27.240 -2.086 1.00 72.31 100 ALA A C 1
ATOM 805 O O . ALA A 1 100 ? -30.323 27.398 -3.242 1.00 72.31 100 ALA A O 1
ATOM 806 N N . VAL A 1 101 ? -31.423 26.165 -1.715 1.00 66.94 101 VAL A N 1
ATOM 807 C CA . VAL A 1 101 ? -31.826 25.080 -2.634 1.00 66.94 101 VAL A CA 1
ATOM 808 C C . VAL A 1 101 ? -32.774 25.577 -3.736 1.00 66.94 101 VAL A C 1
ATOM 810 O O . VAL A 1 101 ? -32.803 24.995 -4.818 1.00 66.94 101 VAL A O 1
ATOM 813 N N . HIS A 1 102 ? -33.509 26.673 -3.514 1.00 70.25 102 HIS A N 1
ATOM 814 C CA . HIS A 1 102 ? -34.364 27.279 -4.543 1.00 70.25 102 HIS A CA 1
ATOM 815 C C . HIS A 1 102 ? -33.581 28.160 -5.533 1.00 70.25 102 HIS A C 1
ATOM 817 O O . HIS A 1 102 ? -34.074 28.444 -6.622 1.00 70.25 102 HIS A O 1
ATOM 823 N N . ILE A 1 103 ? -32.367 28.588 -5.168 1.00 71.38 103 ILE A N 1
ATOM 824 C CA . ILE A 1 103 ? -31.512 29.477 -5.973 1.00 71.38 103 ILE A CA 1
ATOM 825 C C . ILE A 1 103 ? -30.454 28.676 -6.739 1.00 71.38 103 ILE A C 1
ATOM 827 O O . ILE A 1 103 ? -30.170 28.965 -7.901 1.00 71.38 103 ILE A O 1
ATOM 831 N N . VAL A 1 104 ? -29.859 27.670 -6.094 1.00 53.91 104 VAL A N 1
ATOM 832 C CA . VAL A 1 104 ? -28.840 26.804 -6.690 1.00 53.91 104 VAL A CA 1
ATOM 833 C C . VAL A 1 104 ? -29.488 25.458 -7.003 1.00 53.91 104 VAL A C 1
ATOM 835 O O . VAL A 1 104 ? -29.875 24.764 -6.062 1.00 53.91 104 VAL A O 1
ATOM 838 N N . PRO A 1 105 ? -29.600 25.044 -8.281 1.00 56.22 105 PRO A N 1
ATOM 839 C CA . PRO A 1 105 ? -30.109 23.721 -8.607 1.00 56.22 105 PRO A CA 1
ATOM 840 C C . PRO A 1 105 ? -29.172 22.681 -7.994 1.00 56.22 105 PRO A C 1
ATOM 842 O O . PRO A 1 105 ? -28.040 22.489 -8.443 1.00 56.22 105 PRO A O 1
ATOM 845 N N . VAL A 1 106 ? -29.629 22.026 -6.930 1.00 59.75 106 VAL A N 1
ATOM 846 C CA . VAL A 1 106 ? -28.904 20.911 -6.330 1.00 59.75 106 VAL A CA 1
ATOM 847 C C . VAL A 1 106 ? -29.046 19.731 -7.284 1.00 59.75 106 VAL A C 1
ATOM 849 O O . VAL A 1 106 ? -30.065 19.044 -7.306 1.00 59.75 106 VAL A O 1
ATOM 852 N N . PHE A 1 107 ? -28.023 19.515 -8.108 1.00 53.69 107 PHE A N 1
ATOM 853 C CA . PHE A 1 107 ? -27.876 18.322 -8.938 1.00 53.69 107 PHE A CA 1
ATOM 854 C C . PHE A 1 107 ? -27.553 17.113 -8.047 1.00 53.69 107 PHE A C 1
ATOM 856 O O . PHE A 1 107 ? -26.422 16.639 -7.995 1.00 53.69 107 PHE A O 1
ATOM 863 N N . GLY A 1 108 ? -28.545 16.636 -7.299 1.00 56.91 108 GLY A N 1
ATOM 864 C CA . GLY A 1 108 ? -28.499 15.361 -6.594 1.00 56.91 108 GLY A CA 1
ATOM 865 C C . GLY A 1 108 ? -29.509 14.414 -7.226 1.00 56.91 108 GLY A C 1
ATOM 866 O O . GLY A 1 108 ? -30.706 14.696 -7.213 1.00 56.91 108 GLY A O 1
ATOM 867 N N . GLU A 1 109 ? -29.053 13.296 -7.793 1.00 62.81 109 GLU A N 1
ATOM 868 C CA . GLU A 1 109 ? -29.952 12.208 -8.196 1.00 62.81 109 GLU A CA 1
ATOM 869 C C . GLU A 1 109 ? -30.855 11.795 -7.019 1.00 62.81 109 GLU A C 1
ATOM 871 O O . GLU A 1 109 ? -30.444 11.859 -5.855 1.00 62.81 109 GLU A O 1
ATOM 876 N N . ARG A 1 110 ? -32.090 11.349 -7.305 1.00 55.81 110 ARG A N 1
ATOM 877 C CA . ARG A 1 110 ? -33.022 10.854 -6.275 1.00 55.81 110 ARG A CA 1
ATOM 878 C C . ARG A 1 110 ? -32.314 9.809 -5.401 1.00 55.81 110 ARG A C 1
ATOM 880 O O . ARG A 1 110 ? -31.926 8.756 -5.892 1.00 55.81 110 ARG A O 1
ATOM 887 N N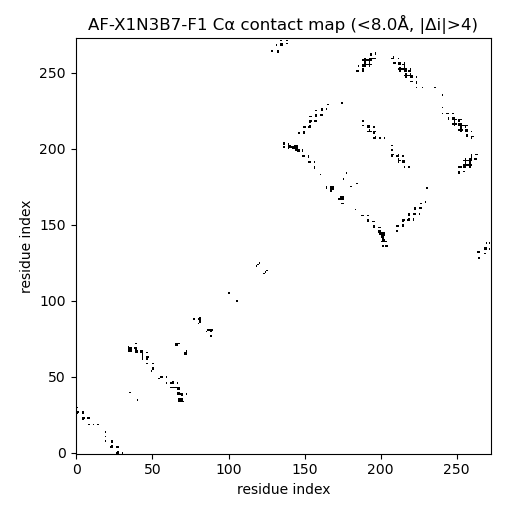 . GLY A 1 111 ? -32.165 10.104 -4.109 1.00 66.38 111 GLY A N 1
ATOM 888 C CA . GLY A 1 111 ? -31.528 9.214 -3.132 1.00 66.38 111 GLY A CA 1
ATOM 889 C C . GLY A 1 111 ? -30.058 9.511 -2.826 1.00 66.38 111 GLY A C 1
ATOM 890 O O . GLY A 1 111 ? -29.479 8.784 -2.024 1.00 66.38 111 GLY A O 1
ATOM 891 N N . ALA A 1 112 ? -29.465 10.555 -3.424 1.00 74.62 112 ALA A N 1
ATOM 892 C CA . ALA A 1 112 ? -28.091 10.987 -3.152 1.00 74.62 112 ALA A CA 1
ATOM 893 C C . ALA A 1 112 ? -27.081 9.822 -3.217 1.00 74.62 112 ALA A C 1
ATOM 895 O O . ALA A 1 112 ? -26.173 9.720 -2.398 1.00 74.62 112 ALA A O 1
ATOM 896 N N . LEU A 1 113 ? -27.255 8.908 -4.182 1.00 76.00 113 LEU A N 1
ATOM 897 C CA . LEU A 1 113 ? -26.507 7.647 -4.256 1.00 76.00 113 LEU A CA 1
ATOM 898 C C . LEU A 1 113 ? -24.993 7.866 -4.306 1.00 76.00 113 LEU A C 1
ATOM 900 O O . LEU A 1 113 ? -24.247 7.131 -3.664 1.00 76.00 113 LEU A O 1
ATOM 904 N N . LEU A 1 114 ? -24.543 8.902 -5.018 1.00 79.19 114 LEU A N 1
ATOM 905 C CA . LEU A 1 114 ? -23.133 9.273 -5.069 1.00 79.19 114 LEU A CA 1
ATOM 906 C C . LEU A 1 114 ? -22.633 9.789 -3.717 1.00 79.19 114 LEU A C 1
ATOM 908 O O . LEU A 1 114 ? -21.569 9.376 -3.272 1.00 79.19 114 LEU A O 1
ATOM 912 N N . GLU A 1 115 ? -23.404 10.630 -3.029 1.00 80.75 115 GLU A N 1
ATOM 913 C CA . GLU A 1 115 ? -23.051 11.113 -1.691 1.00 80.75 115 GLU A CA 1
ATOM 914 C C . GLU A 1 115 ? -23.028 9.962 -0.680 1.00 80.75 115 GLU A C 1
ATOM 916 O O . GLU A 1 115 ? -22.077 9.833 0.086 1.00 80.75 115 GLU A O 1
ATOM 921 N N . HIS A 1 116 ? -24.007 9.058 -0.743 1.00 81.38 116 HIS A N 1
ATOM 922 C CA . HIS A 1 116 ? -24.041 7.844 0.064 1.00 81.38 116 HIS A CA 1
ATOM 923 C C . HIS A 1 116 ? -22.844 6.930 -0.227 1.00 81.38 116 HIS A C 1
ATOM 925 O O . HIS A 1 116 ? -22.238 6.398 0.705 1.00 81.38 116 HIS A O 1
ATOM 931 N N . TRP A 1 117 ? -22.463 6.764 -1.496 1.00 83.12 117 TRP A N 1
ATOM 932 C CA . TRP A 1 117 ? -21.301 5.969 -1.891 1.00 83.12 117 TRP A CA 1
ATOM 933 C C . TRP A 1 117 ? -19.989 6.602 -1.419 1.00 83.12 117 TRP A C 1
ATOM 935 O O . TRP A 1 117 ? -19.160 5.904 -0.839 1.00 83.12 117 TRP A O 1
ATOM 945 N N . VAL A 1 118 ? -19.822 7.918 -1.590 1.00 85.69 118 VAL A N 1
ATOM 946 C CA . VAL A 1 118 ? -18.665 8.680 -1.088 1.00 85.69 118 VAL A CA 1
ATOM 947 C C . VAL A 1 118 ? -18.595 8.569 0.434 1.00 85.69 118 VAL A C 1
ATOM 949 O O . VAL A 1 118 ? -17.546 8.231 0.984 1.00 85.69 118 VAL A O 1
ATOM 952 N N . PHE A 1 119 ? -19.718 8.755 1.128 1.00 84.12 119 PHE A N 1
ATOM 953 C CA . PHE A 1 119 ? -19.784 8.592 2.575 1.00 84.12 119 PHE A CA 1
ATOM 954 C C . PHE A 1 119 ? -19.408 7.164 2.993 1.00 84.12 119 PHE A C 1
ATOM 956 O O . PHE A 1 119 ? -18.634 6.964 3.932 1.00 84.12 119 PHE A O 1
ATOM 963 N N . CYS A 1 120 ? -19.880 6.154 2.261 1.00 87.38 120 CYS A N 1
ATOM 964 C CA . CYS A 1 120 ? -19.500 4.771 2.510 1.00 87.38 120 CYS A CA 1
ATOM 965 C C . CYS A 1 120 ? -18.006 4.524 2.280 1.00 87.38 120 CYS A C 1
ATOM 967 O O . CYS A 1 120 ? -17.373 3.905 3.131 1.00 87.38 120 CYS A O 1
ATOM 969 N N . LEU A 1 121 ? -17.432 5.029 1.189 1.00 86.62 121 LEU A N 1
ATOM 970 C CA . LEU A 1 121 ? -16.021 4.860 0.848 1.00 86.62 121 LEU A CA 1
ATOM 971 C C . LEU A 1 121 ? -15.091 5.499 1.887 1.00 86.62 121 LEU A C 1
ATOM 973 O O . LEU A 1 121 ? -14.100 4.878 2.272 1.00 86.62 121 LEU A O 1
ATOM 977 N N . PHE A 1 122 ? -15.400 6.712 2.351 1.00 86.81 122 PHE A N 1
ATOM 978 C CA . PHE A 1 122 ? -14.510 7.466 3.240 1.00 86.81 122 PHE A CA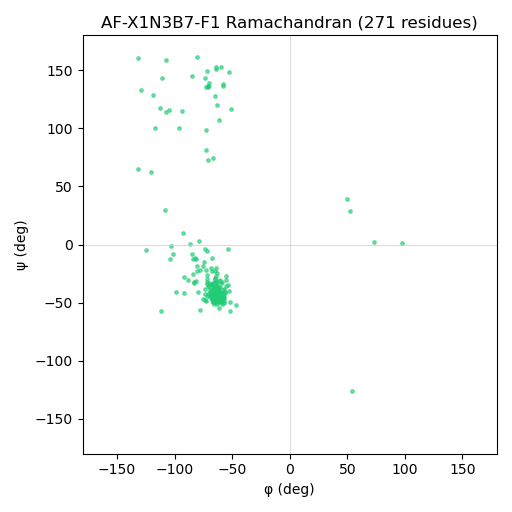 1
ATOM 979 C C . PHE A 1 122 ? -14.775 7.249 4.733 1.00 86.81 122 PHE A C 1
ATOM 981 O O . PHE A 1 122 ? -13.837 7.347 5.524 1.00 86.81 122 PHE A O 1
ATOM 988 N N . TYR A 1 123 ? -16.006 6.920 5.135 1.00 83.25 123 TYR A N 1
ATOM 989 C CA . TYR A 1 123 ? -16.357 6.749 6.549 1.00 83.25 123 TYR A CA 1
ATOM 990 C C . TYR A 1 123 ? -16.680 5.292 6.896 1.00 83.25 123 TYR A C 1
ATOM 992 O O . TYR A 1 123 ? -16.016 4.707 7.756 1.00 83.25 123 TYR A O 1
ATOM 1000 N N . ASN A 1 124 ? -17.649 4.663 6.222 1.00 87.38 124 ASN A N 1
ATOM 1001 C CA . ASN A 1 124 ? -18.123 3.335 6.639 1.00 87.38 124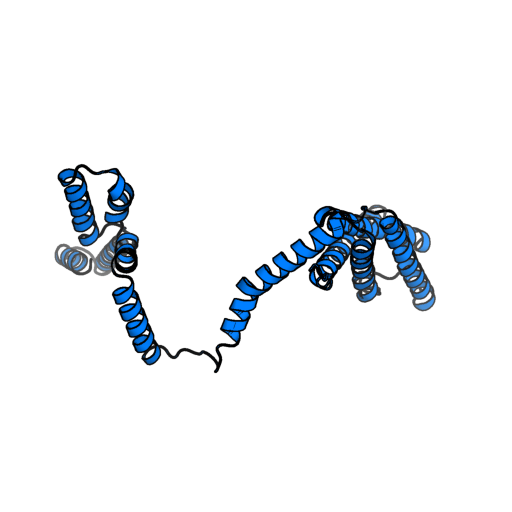 ASN A CA 1
ATOM 1002 C C . ASN A 1 124 ? -17.124 2.211 6.321 1.00 87.38 124 ASN A C 1
ATOM 1004 O O . ASN A 1 124 ? -16.821 1.393 7.191 1.00 87.38 124 ASN A O 1
ATOM 1008 N N . TRP A 1 125 ? -16.574 2.152 5.106 1.00 86.44 125 TRP A N 1
ATOM 1009 C CA . TRP A 1 125 ? -15.639 1.102 4.700 1.00 86.44 125 TRP A CA 1
ATOM 1010 C C . TRP A 1 125 ? -14.375 1.073 5.562 1.00 86.44 125 TRP A C 1
ATOM 1012 O O . TRP A 1 125 ? -14.093 -0.005 6.092 1.00 86.44 125 TRP A O 1
ATOM 1022 N N . PRO A 1 126 ? -13.671 2.191 5.828 1.00 88.50 126 PRO A N 1
ATOM 1023 C CA . PRO A 1 126 ? -12.508 2.185 6.713 1.00 88.50 126 PRO A CA 1
ATOM 1024 C C . PRO A 1 126 ? -12.836 1.683 8.121 1.00 88.50 126 PRO A C 1
ATOM 1026 O O . PRO A 1 126 ? -12.069 0.905 8.693 1.00 88.50 126 PRO A O 1
ATOM 1029 N N . LEU A 1 127 ? -14.001 2.053 8.668 1.00 87.12 127 LEU A N 1
ATOM 1030 C CA . LEU A 1 127 ? -14.459 1.566 9.971 1.00 87.12 127 LEU A CA 1
ATOM 1031 C C . LEU A 1 127 ? -14.748 0.060 9.949 1.00 87.12 127 LEU A C 1
ATOM 1033 O O . LEU A 1 127 ? -14.298 -0.660 10.846 1.00 87.12 127 LEU A O 1
ATOM 1037 N N . THR A 1 128 ? -15.437 -0.439 8.916 1.00 87.50 128 THR A N 1
ATOM 1038 C CA . THR A 1 128 ? -15.705 -1.880 8.784 1.00 87.50 128 THR A CA 1
ATOM 1039 C C . THR A 1 128 ? -14.422 -2.686 8.590 1.00 87.50 128 THR A C 1
ATOM 1041 O O . THR A 1 128 ? -14.253 -3.714 9.239 1.00 87.50 128 THR A O 1
ATOM 1044 N N . ILE A 1 129 ? -13.485 -2.218 7.760 1.00 88.00 129 ILE A N 1
ATOM 1045 C CA . ILE A 1 129 ? -12.193 -2.874 7.526 1.00 88.00 129 ILE A CA 1
ATOM 1046 C C . ILE A 1 129 ? -11.385 -2.897 8.826 1.00 88.00 129 ILE A C 1
ATOM 1048 O O . ILE A 1 129 ? -10.911 -3.955 9.236 1.00 88.00 129 ILE A O 1
ATOM 1052 N N . ARG A 1 130 ? -11.300 -1.768 9.542 1.00 87.50 130 ARG A N 1
ATOM 1053 C CA . ARG A 1 130 ? -10.596 -1.691 10.829 1.00 87.50 130 ARG A CA 1
ATOM 1054 C C . ARG A 1 130 ? -11.180 -2.658 11.859 1.00 87.50 130 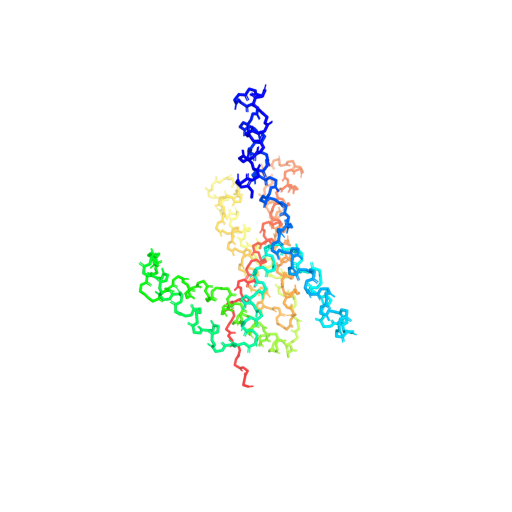ARG A C 1
ATOM 1056 O O . ARG A 1 130 ? -10.421 -3.338 12.553 1.00 87.50 130 ARG A O 1
ATOM 1063 N N . ARG A 1 131 ? -12.512 -2.736 11.963 1.00 88.50 131 ARG A N 1
ATOM 1064 C CA . ARG A 1 131 ? -13.194 -3.685 12.860 1.00 88.50 131 ARG A CA 1
ATOM 1065 C C . ARG A 1 131 ? -12.843 -5.130 12.497 1.00 88.50 131 ARG A C 1
ATOM 1067 O O . ARG A 1 131 ? -12.460 -5.891 13.384 1.00 88.50 131 ARG A O 1
ATOM 1074 N N . ARG A 1 132 ? -12.915 -5.483 11.210 1.00 87.75 132 ARG A N 1
ATOM 1075 C CA . ARG A 1 132 ? -12.587 -6.824 10.697 1.00 87.75 132 ARG A CA 1
ATOM 1076 C C . ARG A 1 132 ? -11.147 -7.226 10.977 1.00 87.75 132 ARG A C 1
ATOM 1078 O O . ARG A 1 132 ? -10.906 -8.281 11.560 1.00 87.75 132 ARG A O 1
ATOM 1085 N N . MET A 1 133 ? -10.199 -6.351 10.653 1.00 86.88 133 MET A N 1
ATOM 1086 C CA . MET A 1 133 ? -8.777 -6.597 10.894 1.00 86.88 133 MET A CA 1
ATOM 1087 C C . MET A 1 133 ? -8.472 -6.785 12.384 1.00 86.88 133 MET A C 1
ATOM 1089 O O . MET A 1 133 ? -7.647 -7.626 12.737 1.00 86.88 133 MET A O 1
ATOM 1093 N N . ARG A 1 134 ? -9.159 -6.054 13.277 1.00 88.25 134 ARG A N 1
ATOM 1094 C CA . ARG A 1 134 ? -9.002 -6.220 14.730 1.00 88.25 134 ARG A CA 1
ATOM 1095 C C . ARG A 1 134 ? -9.499 -7.584 15.211 1.00 88.25 134 ARG A C 1
ATOM 1097 O O . ARG A 1 134 ? -8.771 -8.247 15.943 1.00 88.25 134 ARG A O 1
ATOM 1104 N N . LYS A 1 135 ? -10.688 -8.013 14.771 1.00 88.94 135 LYS A N 1
ATOM 1105 C CA . LYS A 1 135 ? -11.228 -9.347 15.088 1.00 88.94 135 LYS A CA 1
ATOM 1106 C C . LYS A 1 135 ? -10.301 -10.461 14.591 1.00 88.94 135 LYS A C 1
ATOM 1108 O O . LYS A 1 135 ? -9.975 -11.382 15.330 1.00 88.94 135 LYS A O 1
ATOM 1113 N N . GLN A 1 136 ? -9.804 -10.353 13.358 1.00 87.00 136 GLN A N 1
ATOM 1114 C CA . GLN A 1 136 ? -8.866 -11.343 12.823 1.00 87.00 136 GLN A CA 1
ATOM 1115 C C . GLN A 1 136 ? -7.533 -11.363 13.559 1.00 87.00 136 GLN A C 1
ATOM 1117 O O . GLN A 1 136 ? -6.981 -12.438 13.771 1.00 87.00 136 GLN A O 1
ATOM 1122 N N . ALA A 1 137 ? -7.015 -10.204 13.968 1.00 87.25 137 ALA A N 1
ATOM 1123 C CA . ALA A 1 137 ? -5.811 -10.144 14.786 1.00 87.25 137 ALA A CA 1
ATOM 1124 C C . ALA A 1 137 ? -6.008 -10.834 16.147 1.00 87.25 137 ALA A C 1
ATOM 1126 O O . ALA A 1 137 ? -5.094 -11.512 16.602 1.00 87.25 137 ALA A O 1
ATOM 1127 N N . GLN A 1 138 ? -7.192 -10.710 16.760 1.00 88.88 138 GLN A N 1
ATOM 1128 C CA . GLN A 1 138 ? -7.535 -11.408 18.005 1.00 88.88 138 GLN A CA 1
ATOM 1129 C C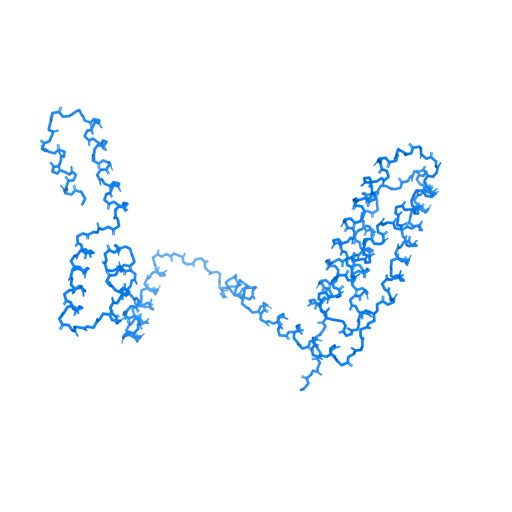 . GLN A 1 138 ? -7.600 -12.926 17.808 1.00 88.88 138 GLN A C 1
ATOM 1131 O O . GLN A 1 138 ? -6.935 -13.649 18.540 1.00 88.88 138 GLN A O 1
ATOM 1136 N N . MET A 1 139 ? -8.315 -13.403 16.783 1.00 87.88 139 MET A N 1
ATOM 1137 C CA . MET A 1 139 ? -8.380 -14.837 16.464 1.00 87.88 139 MET A CA 1
ATOM 1138 C C . MET A 1 139 ? -6.993 -15.414 16.148 1.00 87.88 139 MET A C 1
ATOM 1140 O O . MET A 1 139 ? -6.630 -16.486 16.612 1.00 87.88 139 MET A O 1
ATOM 1144 N N . ARG A 1 140 ? -6.168 -14.684 15.394 1.00 86.69 140 ARG A N 1
ATOM 1145 C CA . ARG A 1 140 ? -4.821 -15.141 15.034 1.00 86.69 140 ARG A CA 1
ATOM 1146 C C . ARG A 1 140 ? -3.839 -15.104 16.204 1.00 86.69 140 ARG A C 1
ATOM 1148 O O . ARG A 1 140 ? -2.859 -15.836 16.161 1.00 86.69 140 ARG A O 1
ATOM 1155 N N . ALA A 1 141 ? -4.089 -14.310 17.246 1.00 87.31 141 ALA A N 1
ATOM 1156 C CA . ALA A 1 141 ? -3.221 -14.262 18.422 1.00 87.31 141 ALA A CA 1
ATOM 1157 C C . ALA A 1 141 ? -3.187 -15.589 19.201 1.00 87.31 141 ALA A C 1
ATOM 1159 O O . ALA A 1 141 ? -2.210 -15.843 19.899 1.00 87.31 141 ALA A O 1
ATOM 1160 N N . SER A 1 142 ? -4.208 -16.445 19.062 1.00 87.12 142 SER A N 1
ATOM 1161 C CA . SER A 1 142 ? -4.237 -17.777 19.682 1.00 87.12 142 SER A CA 1
ATOM 1162 C C . SER A 1 142 ? -3.559 -18.868 18.843 1.00 87.12 142 SER A C 1
ATOM 1164 O O . SER A 1 142 ? -3.552 -20.027 19.247 1.00 87.12 142 SER A O 1
ATOM 1166 N N . ILE A 1 143 ? -3.019 -18.531 17.667 1.00 90.31 143 ILE A N 1
ATOM 1167 C CA . ILE A 1 143 ? -2.376 -19.473 16.743 1.00 90.31 143 ILE A CA 1
ATOM 1168 C C . ILE A 1 143 ? -0.874 -19.175 16.708 1.00 90.31 143 ILE A C 1
ATOM 1170 O O . ILE A 1 143 ? -0.454 -18.022 16.724 1.00 90.31 143 ILE A O 1
ATOM 1174 N N . GLU A 1 144 ? -0.032 -20.199 16.603 1.00 91.00 144 GLU A N 1
ATOM 1175 C CA . GLU A 1 144 ? 1.407 -19.986 16.434 1.00 91.00 144 GLU A CA 1
ATOM 1176 C C . GLU A 1 144 ? 1.762 -19.488 15.015 1.00 91.00 144 GLU A C 1
ATOM 1178 O O . GLU A 1 144 ? 1.154 -19.911 14.020 1.00 91.00 144 GLU A O 1
ATOM 1183 N N . PRO A 1 145 ? 2.754 -18.589 14.872 1.00 92.00 145 PRO A N 1
ATOM 1184 C CA . PRO A 1 145 ? 3.216 -18.123 13.570 1.00 92.00 145 PRO A CA 1
ATOM 1185 C C . PRO A 1 145 ? 4.017 -19.211 12.841 1.00 92.00 145 PRO A C 1
ATOM 1187 O O . PRO A 1 145 ? 4.904 -19.838 13.417 1.00 92.00 145 PRO A O 1
ATOM 1190 N N . ARG A 1 146 ? 3.755 -19.407 11.544 1.00 92.81 146 ARG A N 1
ATOM 1191 C CA . ARG A 1 146 ? 4.440 -20.415 10.711 1.00 92.81 146 ARG A CA 1
ATOM 1192 C C . ARG A 1 146 ? 4.957 -19.775 9.423 1.00 92.81 146 ARG A C 1
ATOM 1194 O O . ARG A 1 146 ? 4.210 -19.081 8.750 1.00 92.81 146 ARG A O 1
ATOM 1201 N N . TYR A 1 147 ? 6.213 -20.032 9.048 1.00 92.88 147 TYR A N 1
ATOM 1202 C CA . TYR A 1 147 ? 6.831 -19.426 7.849 1.00 92.88 147 TYR A CA 1
ATOM 1203 C C . TYR A 1 147 ? 7.412 -20.437 6.853 1.00 92.88 147 TYR A C 1
ATOM 1205 O O . TYR A 1 147 ? 7.839 -20.051 5.771 1.00 92.88 147 TYR A O 1
ATOM 1213 N N . TRP A 1 148 ? 7.403 -21.734 7.173 1.00 90.69 148 TRP A N 1
ATOM 1214 C CA . TRP A 1 148 ? 8.018 -22.765 6.327 1.00 90.69 148 TRP A CA 1
ATOM 1215 C C . TRP A 1 148 ? 7.407 -22.836 4.916 1.00 90.69 148 TRP A C 1
ATOM 1217 O O . TRP A 1 148 ? 8.119 -23.063 3.941 1.00 90.69 148 TRP A O 1
ATOM 1227 N N . HIS A 1 149 ? 6.106 -22.550 4.786 1.00 91.62 149 HIS A N 1
ATOM 1228 C CA . HIS A 1 149 ? 5.397 -22.549 3.505 1.00 91.62 149 HIS A CA 1
ATOM 1229 C C . HIS A 1 149 ? 5.904 -21.490 2.515 1.00 91.62 149 HIS A C 1
ATOM 1231 O O . HIS A 1 149 ? 5.659 -21.629 1.321 1.00 91.62 149 HIS A O 1
ATOM 1237 N N . VAL A 1 150 ? 6.595 -20.440 2.979 1.00 92.81 150 VAL A N 1
ATOM 1238 C CA . VAL A 1 150 ? 7.087 -19.347 2.121 1.00 92.81 150 VAL A CA 1
ATOM 1239 C C . VAL A 1 150 ? 8.068 -19.884 1.081 1.00 92.81 150 VAL A C 1
ATOM 1241 O O . VAL A 1 150 ? 7.906 -19.635 -0.112 1.00 92.81 150 VAL A O 1
ATOM 1244 N N . GLY A 1 151 ? 9.048 -20.679 1.522 1.00 90.94 151 GLY A N 1
ATOM 1245 C CA . GLY A 1 151 ? 10.028 -21.288 0.622 1.00 90.94 151 GLY A CA 1
ATOM 1246 C C . GLY A 1 151 ? 9.373 -22.252 -0.366 1.00 90.94 151 GLY A C 1
ATOM 1247 O O . GLY A 1 151 ? 9.659 -22.209 -1.559 1.00 90.94 151 GLY A O 1
ATOM 1248 N N . LEU A 1 152 ? 8.425 -23.063 0.106 1.00 93.81 152 LEU A N 1
ATOM 1249 C CA . LEU A 1 152 ? 7.693 -23.996 -0.751 1.00 93.81 152 LEU A CA 1
ATOM 1250 C C . LEU A 1 152 ? 6.814 -23.293 -1.786 1.00 93.81 152 LEU A C 1
ATOM 1252 O O . LEU A 1 152 ? 6.772 -23.735 -2.929 1.00 93.81 152 LEU A O 1
ATOM 1256 N N . CYS A 1 153 ? 6.160 -22.187 -1.423 1.00 94.31 153 CYS A N 1
ATOM 1257 C CA . CYS A 1 153 ? 5.384 -21.383 -2.367 1.00 94.31 153 CYS A CA 1
ATOM 1258 C C . CYS A 1 153 ? 6.280 -20.812 -3.472 1.00 94.31 153 CYS A C 1
ATOM 1260 O O . CYS A 1 153 ? 5.908 -20.870 -4.642 1.00 94.31 153 CYS A O 1
ATOM 1262 N N . ALA A 1 154 ? 7.471 -20.314 -3.121 1.00 94.38 154 ALA A N 1
ATOM 1263 C CA . ALA A 1 154 ? 8.427 -19.802 -4.100 1.00 94.38 154 ALA A CA 1
ATOM 1264 C C . ALA A 1 154 ? 8.948 -20.906 -5.038 1.00 94.38 154 ALA A C 1
ATOM 1266 O O . ALA A 1 154 ? 9.031 -20.692 -6.247 1.00 94.38 154 ALA A O 1
ATOM 1267 N N . ILE A 1 155 ? 9.245 -22.099 -4.510 1.00 94.62 155 ILE A N 1
ATOM 1268 C CA . ILE A 1 155 ? 9.688 -23.249 -5.316 1.00 94.62 155 ILE A CA 1
ATOM 1269 C C . ILE A 1 155 ? 8.566 -23.730 -6.243 1.00 94.62 155 ILE A C 1
ATOM 1271 O O . ILE A 1 155 ? 8.800 -23.913 -7.435 1.00 94.62 155 ILE A O 1
ATOM 1275 N N . ALA A 1 156 ? 7.345 -23.891 -5.729 1.00 95.19 156 ALA A N 1
ATOM 1276 C CA . ALA A 1 156 ? 6.197 -24.314 -6.528 1.00 95.19 156 ALA A CA 1
ATOM 1277 C C . ALA A 1 156 ? 5.918 -23.333 -7.677 1.00 95.19 156 ALA A C 1
ATOM 1279 O O . ALA A 1 156 ? 5.732 -23.748 -8.819 1.00 95.19 156 ALA A O 1
ATOM 1280 N N . ALA A 1 157 ? 5.962 -22.028 -7.403 1.00 94.88 157 ALA A N 1
ATOM 1281 C CA . ALA A 1 157 ? 5.802 -21.009 -8.431 1.00 94.88 157 ALA A CA 1
ATOM 1282 C C . ALA A 1 157 ? 6.944 -21.000 -9.453 1.00 94.88 157 ALA A C 1
ATOM 1284 O O . ALA A 1 157 ? 6.687 -20.842 -10.646 1.00 94.88 157 ALA A O 1
ATOM 1285 N N . MET A 1 158 ? 8.188 -21.224 -9.020 1.00 95.38 158 MET A N 1
ATOM 1286 C CA . MET A 1 158 ? 9.320 -21.387 -9.935 1.00 95.38 158 MET A CA 1
ATOM 1287 C C . MET A 1 158 ? 9.096 -22.572 -10.883 1.00 95.38 158 MET A C 1
ATOM 1289 O O . MET A 1 158 ? 9.333 -22.427 -12.080 1.00 95.38 158 MET A O 1
ATOM 1293 N N . ILE A 1 159 ? 8.582 -23.702 -10.387 1.00 94.56 159 ILE A N 1
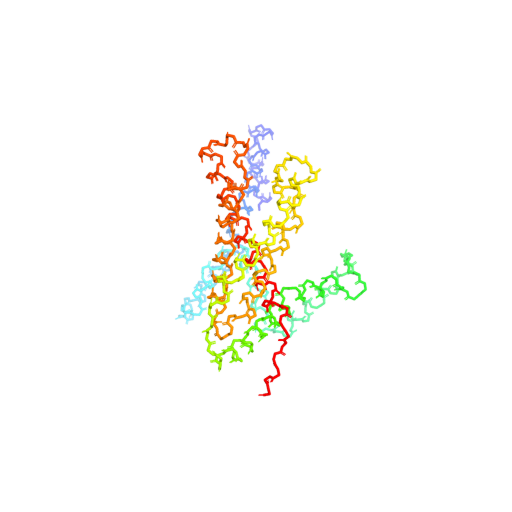ATOM 1294 C CA . ILE A 1 159 ? 8.271 -24.874 -11.219 1.00 94.56 159 ILE A CA 1
ATOM 1295 C C . ILE A 1 159 ? 7.193 -24.534 -12.254 1.00 94.56 159 ILE A C 1
ATOM 1297 O O . ILE A 1 159 ? 7.348 -24.881 -13.423 1.00 94.56 159 ILE A O 1
ATOM 1301 N N . VAL A 1 160 ? 6.135 -23.813 -11.862 1.00 94.94 160 VAL A N 1
ATOM 1302 C CA . VAL A 1 160 ? 5.081 -23.365 -12.793 1.00 94.94 160 VAL A CA 1
ATOM 1303 C C . VAL A 1 160 ? 5.669 -22.518 -13.922 1.00 94.94 160 VAL A C 1
ATOM 1305 O O . VAL A 1 160 ? 5.387 -22.777 -15.092 1.00 94.94 160 VAL A O 1
ATOM 1308 N N . PHE A 1 161 ? 6.526 -21.550 -13.592 1.00 93.06 161 PHE A N 1
ATOM 1309 C CA . PHE A 1 161 ? 7.207 -20.748 -14.606 1.00 93.06 161 PHE A CA 1
ATOM 1310 C C . PHE A 1 161 ? 8.184 -21.570 -15.455 1.00 93.06 161 PHE A C 1
ATOM 1312 O O . PHE A 1 161 ? 8.239 -21.371 -16.662 1.00 93.06 161 PHE A O 1
ATOM 1319 N N . GLY A 1 162 ? 8.917 -22.517 -14.868 1.00 90.50 162 GLY A N 1
ATOM 1320 C CA . GLY A 1 162 ? 9.828 -23.397 -15.604 1.00 90.50 162 GLY A CA 1
ATOM 1321 C C . GLY A 1 162 ? 9.105 -24.292 -16.615 1.00 90.50 162 GLY A C 1
ATOM 1322 O O . GLY A 1 162 ? 9.567 -24.439 -17.744 1.00 90.50 162 GLY A O 1
ATOM 1323 N N . ILE A 1 163 ? 7.942 -24.841 -16.248 1.00 92.19 163 ILE A N 1
ATOM 1324 C CA . ILE A 1 163 ? 7.088 -25.617 -17.161 1.00 92.19 163 ILE A CA 1
ATOM 1325 C C . ILE A 1 163 ? 6.562 -24.722 -18.288 1.00 92.19 163 ILE A C 1
ATOM 1327 O O . ILE A 1 163 ? 6.570 -25.138 -19.448 1.00 92.19 163 ILE A O 1
ATOM 1331 N N . ALA A 1 164 ? 6.132 -23.499 -17.963 1.00 90.88 164 ALA A N 1
ATOM 1332 C CA . ALA A 1 164 ? 5.664 -22.539 -18.956 1.00 90.88 164 ALA A CA 1
ATOM 1333 C C . ALA A 1 164 ? 6.778 -22.151 -19.941 1.00 90.88 164 ALA A C 1
ATOM 1335 O O . ALA A 1 164 ? 6.561 -22.228 -21.150 1.00 90.88 164 ALA A O 1
ATOM 1336 N N . ASP A 1 165 ? 7.975 -21.823 -19.444 1.00 89.44 165 ASP A N 1
ATOM 1337 C CA . ASP A 1 165 ? 9.151 -21.524 -20.265 1.00 89.44 165 ASP A CA 1
ATOM 1338 C C . ASP A 1 165 ? 9.510 -22.719 -21.163 1.00 89.44 165 ASP A C 1
ATOM 1340 O O . ASP A 1 165 ? 9.703 -22.548 -22.365 1.00 89.44 165 ASP A O 1
ATOM 1344 N N . PHE A 1 166 ? 9.535 -23.941 -20.621 1.00 88.38 166 PHE A N 1
ATOM 1345 C CA . PHE A 1 166 ? 9.845 -25.152 -21.387 1.00 88.38 166 PHE A CA 1
ATOM 1346 C C . PHE A 1 166 ? 8.821 -25.427 -22.499 1.00 88.38 166 PHE A C 1
ATOM 1348 O O . PHE A 1 166 ? 9.198 -25.696 -23.642 1.00 88.38 166 PHE A O 1
ATOM 1355 N N . ALA A 1 167 ? 7.525 -25.333 -22.188 1.00 89.19 167 ALA A N 1
ATOM 1356 C CA . ALA A 1 167 ? 6.458 -25.512 -23.170 1.00 89.19 167 ALA A CA 1
ATOM 1357 C C . ALA A 1 167 ? 6.509 -24.434 -24.264 1.00 89.19 167 ALA A C 1
ATOM 1359 O O . ALA A 1 167 ? 6.312 -24.738 -25.443 1.00 89.19 167 ALA A O 1
ATOM 1360 N N . TYR A 1 168 ? 6.816 -23.192 -23.887 1.00 88.19 168 TYR A N 1
ATOM 1361 C CA . TYR A 1 168 ? 6.933 -22.082 -24.825 1.00 88.19 168 TYR A CA 1
ATOM 1362 C C . TYR A 1 168 ? 8.132 -22.261 -25.760 1.00 88.19 168 TYR A C 1
ATOM 1364 O O . TYR A 1 168 ? 7.975 -22.169 -26.975 1.00 88.19 168 TYR A O 1
ATOM 1372 N N . ILE A 1 169 ? 9.306 -22.608 -25.222 1.00 87.31 169 ILE A N 1
ATOM 1373 C CA . ILE A 1 169 ? 10.516 -22.870 -26.015 1.00 87.31 169 ILE A CA 1
ATOM 1374 C C . ILE A 1 169 ? 10.283 -24.031 -26.988 1.00 87.31 169 ILE A C 1
ATOM 1376 O O . ILE A 1 169 ? 10.671 -23.937 -28.151 1.00 87.31 169 ILE A O 1
ATOM 1380 N N . ARG A 1 170 ? 9.603 -25.101 -26.552 1.00 86.56 170 ARG A N 1
ATOM 1381 C CA . ARG A 1 170 ? 9.289 -26.251 -27.414 1.00 86.56 170 ARG A CA 1
ATOM 1382 C C . ARG A 1 170 ? 8.383 -25.884 -28.595 1.00 86.56 170 ARG A C 1
ATOM 1384 O O . ARG A 1 170 ? 8.545 -26.461 -29.665 1.00 86.56 170 ARG A O 1
ATOM 1391 N N . ASN A 1 171 ? 7.445 -24.958 -28.403 1.00 87.31 171 ASN A N 1
ATOM 1392 C CA . ASN A 1 171 ? 6.451 -24.602 -29.419 1.00 87.31 171 ASN A CA 1
ATOM 1393 C C . ASN A 1 171 ? 6.894 -23.437 -30.319 1.00 87.31 171 ASN A C 1
ATOM 1395 O O . ASN A 1 171 ? 6.659 -23.475 -31.522 1.00 87.31 171 ASN A O 1
ATOM 1399 N N . ALA A 1 172 ? 7.510 -22.401 -29.745 1.00 83.88 172 ALA A N 1
ATOM 1400 C CA . ALA A 1 172 ? 7.859 -21.157 -30.436 1.00 83.88 172 ALA A CA 1
ATOM 1401 C C . ALA A 1 172 ? 9.354 -21.048 -30.789 1.00 83.88 172 ALA A C 1
ATOM 1403 O O . ALA A 1 172 ? 9.745 -20.165 -31.551 1.00 83.88 172 ALA A O 1
ATOM 1404 N N . GLY A 1 173 ? 10.211 -21.914 -30.235 1.00 78.75 173 GLY A N 1
ATOM 1405 C CA . GLY A 1 173 ? 11.648 -21.948 -30.531 1.00 78.75 173 GLY A CA 1
ATOM 1406 C C . GLY A 1 173 ? 12.471 -20.799 -29.932 1.00 78.75 173 GLY A C 1
ATOM 1407 O O . GLY A 1 173 ? 13.679 -20.741 -30.149 1.00 78.75 173 GLY A O 1
ATOM 1408 N N . HIS A 1 174 ? 11.859 -19.892 -29.165 1.00 79.50 174 HIS A N 1
ATOM 1409 C CA . HIS A 1 174 ? 12.550 -18.814 -28.454 1.00 79.50 174 HIS A CA 1
ATOM 1410 C C . HIS A 1 174 ? 12.113 -18.726 -26.988 1.00 79.50 174 HIS A C 1
ATOM 1412 O O . HIS A 1 174 ? 11.058 -19.227 -26.604 1.00 79.50 174 HIS A O 1
ATOM 1418 N N . GLN A 1 175 ? 12.930 -18.074 -26.157 1.00 79.25 175 GLN A N 1
ATOM 1419 C CA . GLN A 1 175 ? 12.576 -17.830 -24.760 1.00 79.25 175 GLN A CA 1
ATOM 1420 C C . GLN A 1 175 ? 11.437 -16.809 -24.649 1.00 79.25 175 GLN A C 1
ATOM 1422 O O . GLN A 1 175 ? 11.460 -15.810 -25.380 1.00 79.25 175 GLN A O 1
ATOM 1427 N N . PRO A 1 176 ? 10.467 -17.026 -23.744 1.00 83.50 176 PRO A N 1
ATOM 1428 C CA . PRO A 1 176 ? 9.396 -16.071 -23.517 1.00 83.50 176 PRO A CA 1
ATOM 1429 C C . PRO A 1 176 ? 9.925 -14.824 -22.804 1.00 83.50 176 PRO A C 1
ATOM 1431 O O . PRO A 1 176 ? 10.671 -14.895 -21.823 1.00 83.50 176 PRO A O 1
ATOM 1434 N N . THR A 1 177 ? 9.504 -13.656 -23.274 1.00 83.38 177 THR A N 1
ATOM 1435 C CA . THR A 1 177 ? 9.651 -12.416 -22.511 1.00 83.38 177 THR A CA 1
ATOM 1436 C C . THR A 1 177 ? 8.540 -12.315 -21.464 1.00 83.38 177 THR A C 1
ATOM 1438 O O . THR A 1 177 ? 7.492 -12.945 -21.596 1.00 83.38 177 THR A O 1
ATOM 1441 N N . LEU A 1 178 ? 8.706 -11.475 -20.431 1.00 79.75 178 LEU A N 1
ATOM 1442 C CA . LEU A 1 178 ? 7.651 -11.273 -19.418 1.00 79.75 178 LEU A CA 1
ATOM 1443 C C . LEU A 1 178 ? 6.304 -10.844 -20.024 1.00 79.75 178 LEU A C 1
ATOM 1445 O O . LEU A 1 178 ? 5.262 -11.095 -19.427 1.00 79.75 178 LEU A O 1
ATOM 1449 N N . LYS A 1 179 ? 6.327 -10.185 -21.189 1.00 84.44 179 LYS A N 1
ATOM 1450 C CA . LYS A 1 179 ? 5.121 -9.754 -21.902 1.00 84.44 179 LYS A CA 1
ATOM 1451 C C . LYS A 1 179 ? 4.373 -10.930 -22.527 1.00 84.44 179 LYS A C 1
ATOM 1453 O O . LYS A 1 179 ? 3.148 -10.913 -22.535 1.00 84.44 179 LYS A O 1
ATOM 1458 N N . ASP A 1 180 ? 5.082 -11.958 -22.982 1.00 86.19 180 ASP A N 1
ATOM 1459 C CA . ASP A 1 180 ? 4.475 -13.132 -23.622 1.00 86.19 180 ASP A CA 1
ATOM 1460 C C . ASP A 1 180 ? 3.729 -14.001 -22.599 1.00 86.19 180 ASP A C 1
ATOM 1462 O O . ASP A 1 180 ? 2.682 -14.579 -22.888 1.00 86.19 180 ASP A O 1
ATOM 1466 N N . ILE A 1 181 ? 4.231 -14.024 -21.363 1.00 88.00 181 ILE A N 1
ATOM 1467 C CA . ILE A 1 181 ? 3.645 -14.740 -20.222 1.00 88.00 181 ILE A CA 1
ATOM 1468 C C . ILE A 1 181 ? 3.024 -13.788 -19.192 1.00 88.00 181 ILE A C 1
ATOM 1470 O O . ILE A 1 181 ? 2.985 -14.100 -18.002 1.00 88.00 181 ILE A O 1
ATOM 1474 N N . TRP A 1 182 ? 2.527 -12.623 -19.625 1.00 90.62 182 TRP A N 1
ATOM 1475 C CA . TRP A 1 182 ? 2.047 -11.561 -18.726 1.00 90.62 182 TRP A CA 1
ATOM 1476 C C . TRP A 1 182 ? 0.974 -12.037 -17.734 1.00 90.62 182 TRP A C 1
ATOM 1478 O O . TRP A 1 182 ? 0.963 -11.615 -16.579 1.00 90.62 182 TRP A O 1
ATOM 1488 N N . TRP A 1 183 ? 0.098 -12.950 -18.162 1.00 92.19 183 TRP A N 1
ATOM 1489 C CA . TRP A 1 183 ? -0.966 -13.514 -17.334 1.00 92.19 183 TRP A CA 1
ATOM 1490 C C . TRP A 1 183 ? -0.404 -14.393 -16.207 1.00 92.19 183 TRP A C 1
ATOM 1492 O O . TRP A 1 183 ? -0.851 -14.269 -15.069 1.00 92.19 183 TRP A O 1
ATOM 1502 N N . LEU A 1 184 ? 0.625 -15.208 -16.476 1.00 92.25 184 LEU A N 1
ATOM 1503 C CA . LEU A 1 184 ? 1.349 -15.968 -15.445 1.00 92.25 184 LEU A CA 1
ATOM 1504 C C . LEU A 1 184 ? 2.161 -15.041 -14.547 1.00 92.25 184 LEU A C 1
ATOM 1506 O O . LEU A 1 184 ? 2.109 -15.169 -13.325 1.00 92.25 184 LEU A O 1
ATOM 1510 N N . ALA A 1 185 ? 2.876 -14.088 -15.149 1.00 90.56 185 ALA A N 1
ATOM 1511 C CA . ALA A 1 185 ? 3.684 -13.101 -14.441 1.00 90.56 185 ALA A CA 1
ATOM 1512 C C . ALA A 1 185 ? 2.844 -12.255 -13.470 1.00 90.56 185 ALA A C 1
ATOM 1514 O O . ALA A 1 185 ? 3.342 -11.868 -12.417 1.00 90.56 185 ALA A O 1
ATOM 1515 N N . GLY A 1 186 ? 1.574 -12.004 -13.799 1.00 92.31 186 GLY A N 1
ATOM 1516 C CA . GLY A 1 186 ? 0.598 -11.373 -12.916 1.00 92.31 186 GLY A CA 1
ATOM 1517 C C . GLY A 1 186 ? 0.034 -12.328 -11.861 1.00 92.31 186 GLY A C 1
ATOM 1518 O O . GLY A 1 186 ? 0.101 -12.053 -10.662 1.00 92.31 186 GLY A O 1
ATOM 1519 N N . LEU A 1 187 ? -0.541 -13.449 -12.303 1.00 94.75 187 LEU A N 1
ATOM 1520 C CA . LEU A 1 187 ? -1.366 -14.321 -11.464 1.00 94.75 187 LEU A CA 1
ATOM 1521 C C . LEU A 1 187 ? -0.541 -15.133 -10.463 1.00 94.75 187 LEU A C 1
ATOM 1523 O O . LEU A 1 187 ? -0.932 -15.231 -9.301 1.00 94.75 187 LEU A O 1
ATOM 1527 N N . VAL A 1 188 ? 0.600 -15.691 -10.874 1.00 95.62 188 VAL A N 1
ATOM 1528 C CA . VAL A 1 188 ? 1.393 -16.584 -10.015 1.00 95.62 188 VAL A CA 1
ATOM 1529 C C . VAL A 1 188 ? 1.912 -15.853 -8.769 1.00 95.62 188 VAL A C 1
ATOM 1531 O O . VAL A 1 188 ? 1.638 -16.330 -7.667 1.00 95.62 188 VAL A O 1
ATOM 1534 N N . PRO A 1 189 ? 2.565 -14.675 -8.865 1.00 95.94 189 PRO A N 1
ATOM 1535 C CA . PRO A 1 189 ? 2.997 -13.950 -7.673 1.00 95.94 189 PRO A CA 1
ATOM 1536 C C . PRO A 1 189 ? 1.826 -13.487 -6.795 1.00 95.94 189 PRO A C 1
ATOM 1538 O O . PRO A 1 189 ? 1.935 -13.551 -5.571 1.00 95.94 189 PRO A O 1
ATOM 1541 N N . LEU A 1 190 ? 0.693 -13.080 -7.390 1.00 95.75 190 LEU A N 1
ATOM 1542 C CA . LEU A 1 190 ? -0.524 -12.727 -6.643 1.00 95.75 190 LEU A CA 1
ATOM 1543 C C . LEU A 1 190 ? -1.030 -13.906 -5.802 1.00 95.75 190 LEU A C 1
ATOM 1545 O O . LEU A 1 190 ? -1.306 -13.744 -4.611 1.00 95.75 190 LEU A O 1
ATOM 1549 N N . VAL A 1 191 ? -1.118 -15.094 -6.407 1.00 95.75 191 VAL A N 1
ATOM 1550 C CA . VAL A 1 191 ? -1.537 -16.319 -5.716 1.00 95.75 191 VAL A CA 1
ATOM 1551 C C . VAL A 1 191 ? -0.526 -16.705 -4.640 1.00 95.75 191 VAL A C 1
ATOM 1553 O O . VAL A 1 191 ? -0.948 -17.013 -3.531 1.00 95.75 191 VAL A O 1
ATOM 1556 N N . CYS A 1 192 ? 0.784 -16.606 -4.893 1.00 94.69 192 CYS A N 1
ATOM 1557 C CA . CYS A 1 192 ? 1.803 -16.832 -3.860 1.00 94.69 192 CYS A CA 1
ATOM 1558 C C . CYS A 1 192 ? 1.630 -15.901 -2.655 1.00 94.69 192 CYS A C 1
ATOM 1560 O O . CYS A 1 192 ? 1.719 -16.337 -1.510 1.00 94.69 192 CYS A O 1
ATOM 1562 N N . GLY A 1 193 ? 1.356 -14.618 -2.892 1.00 93.75 193 GLY A N 1
ATOM 1563 C CA . GLY A 1 193 ? 1.068 -13.663 -1.823 1.00 93.75 193 GLY A CA 1
ATOM 1564 C C . GLY A 1 193 ? -0.151 -14.054 -0.985 1.00 93.75 193 GLY A C 1
ATOM 1565 O O . GLY A 1 193 ? -0.121 -14.003 0.250 1.00 93.75 193 GLY A O 1
ATOM 1566 N N . ALA A 1 194 ? -1.214 -14.499 -1.657 1.00 94.50 194 ALA A N 1
ATOM 1567 C CA . ALA A 1 194 ? -2.429 -14.980 -1.012 1.00 94.50 194 ALA A CA 1
ATOM 1568 C C . ALA A 1 194 ? -2.177 -16.251 -0.184 1.00 94.50 194 ALA A C 1
ATOM 1570 O O . ALA A 1 194 ? -2.526 -16.299 0.998 1.00 94.50 194 ALA A O 1
ATOM 1571 N N . THR A 1 195 ? -1.514 -17.260 -0.757 1.00 94.50 195 THR A N 1
ATOM 1572 C CA . THR A 1 195 ? -1.233 -18.536 -0.078 1.00 94.50 195 THR A CA 1
ATOM 1573 C C . THR A 1 195 ? -0.318 -18.356 1.127 1.00 94.50 195 THR A C 1
ATOM 1575 O O . THR A 1 195 ? -0.579 -18.947 2.177 1.00 94.50 195 THR A O 1
ATOM 1578 N N . VAL A 1 196 ? 0.697 -17.491 1.034 1.00 94.12 196 VAL A N 1
ATOM 1579 C CA . VAL A 1 196 ? 1.555 -17.136 2.177 1.00 94.12 196 VAL A CA 1
ATOM 1580 C C . VAL A 1 196 ? 0.723 -16.534 3.311 1.00 94.12 196 VAL A C 1
ATOM 1582 O O . VAL A 1 196 ? 0.881 -16.912 4.469 1.00 94.12 196 VAL A O 1
ATOM 1585 N N . THR A 1 197 ? -0.230 -15.664 2.990 1.00 92.19 197 THR A N 1
ATOM 1586 C CA . THR A 1 197 ? -1.089 -15.005 3.985 1.00 92.19 197 THR A CA 1
ATOM 1587 C C . THR A 1 197 ? -2.006 -15.984 4.728 1.00 92.19 197 THR A C 1
ATOM 1589 O O . THR A 1 197 ? -2.201 -15.858 5.948 1.00 92.19 197 THR A O 1
ATOM 1592 N N . PHE A 1 198 ? -2.532 -16.988 4.019 1.00 90.25 198 PHE A N 1
ATOM 1593 C CA . PHE A 1 198 ? -3.278 -18.098 4.619 1.00 90.25 198 PHE A CA 1
ATOM 1594 C C . PHE A 1 198 ? -2.375 -18.999 5.475 1.00 90.25 198 PHE A C 1
ATOM 1596 O O . PHE A 1 198 ? -2.741 -19.353 6.595 1.00 90.25 198 PHE A O 1
ATOM 1603 N N . GLY A 1 199 ? -1.174 -19.323 4.987 1.00 88.62 199 GLY A N 1
ATOM 1604 C CA . GLY A 1 199 ? -0.232 -20.229 5.653 1.00 88.62 199 GLY A CA 1
ATOM 1605 C C . GLY A 1 199 ? 0.509 -19.632 6.855 1.00 88.62 199 GLY A C 1
ATOM 1606 O O . GLY A 1 199 ? 1.034 -20.384 7.678 1.00 88.62 199 GLY A O 1
ATOM 1607 N N . CYS A 1 200 ? 0.547 -18.301 6.989 1.00 88.50 200 CYS A N 1
ATOM 1608 C CA . CYS A 1 200 ? 1.292 -17.612 8.047 1.00 88.50 200 CYS A CA 1
ATOM 1609 C C . CYS A 1 200 ? 0.697 -17.733 9.464 1.00 88.50 200 CYS A C 1
ATOM 1611 O O . CYS A 1 200 ? 1.321 -17.271 10.427 1.00 88.50 200 CYS A O 1
ATOM 1613 N N . GLY A 1 201 ? -0.483 -18.344 9.614 1.00 87.25 201 GLY A N 1
ATOM 1614 C CA . GLY A 1 201 ? -1.113 -18.581 10.915 1.00 87.25 201 GLY A CA 1
ATOM 1615 C C . GLY A 1 201 ? -1.249 -17.297 11.738 1.00 87.25 201 GLY A C 1
ATOM 1616 O O . GLY A 1 201 ? -1.773 -16.289 11.245 1.00 87.25 201 GLY A O 1
ATOM 1617 N N . GLY A 1 202 ? -0.734 -17.333 12.972 1.00 87.69 202 GLY A N 1
ATOM 1618 C CA . GLY A 1 202 ? -0.824 -16.242 13.947 1.00 87.69 202 GLY A CA 1
ATOM 1619 C C . GLY A 1 202 ? 0.136 -15.064 13.781 1.00 87.69 202 GLY A C 1
ATOM 1620 O O . GLY A 1 202 ? 0.150 -14.149 14.604 1.00 87.69 202 GLY A O 1
ATOM 1621 N N . ALA A 1 203 ? 0.966 -15.048 12.734 1.00 90.25 203 ALA A N 1
ATOM 1622 C CA . ALA A 1 203 ? 1.897 -13.945 12.495 1.00 90.25 203 ALA A CA 1
ATOM 1623 C C . ALA A 1 203 ? 1.154 -12.607 12.372 1.00 90.25 203 ALA A C 1
ATOM 1625 O O . ALA A 1 203 ? 0.140 -12.555 11.695 1.00 90.25 203 ALA A O 1
ATOM 1626 N N . VAL A 1 204 ? 1.654 -11.518 12.964 1.00 91.25 204 VAL A N 1
ATOM 1627 C CA . VAL A 1 204 ? 1.050 -10.173 12.836 1.00 91.25 204 VAL A CA 1
ATOM 1628 C C . VAL A 1 204 ? 1.083 -9.653 11.390 1.00 91.25 204 VAL A C 1
ATOM 1630 O O . VAL A 1 204 ? 1.978 -10.008 10.627 1.00 91.25 204 VAL A O 1
ATOM 1633 N N . LEU A 1 205 ? 0.138 -8.776 11.021 1.00 90.62 205 LEU A N 1
ATOM 1634 C CA . LEU A 1 205 ? -0.092 -8.314 9.639 1.00 90.62 205 LEU A CA 1
ATOM 1635 C C . LEU A 1 205 ? 1.185 -7.909 8.893 1.00 90.62 205 LEU A C 1
ATOM 1637 O O . LEU A 1 205 ? 1.445 -8.406 7.801 1.00 90.62 205 LEU A O 1
ATOM 1641 N N . TRP A 1 206 ? 2.004 -7.037 9.486 1.00 91.25 206 TRP A N 1
ATOM 1642 C CA . TRP A 1 206 ? 3.211 -6.547 8.820 1.00 91.25 206 TRP A CA 1
ATOM 1643 C C . TRP A 1 206 ? 4.212 -7.678 8.536 1.00 91.25 206 TRP A C 1
ATOM 1645 O O . TRP A 1 206 ? 4.843 -7.673 7.485 1.00 91.25 206 TRP A O 1
ATOM 1655 N N . LYS A 1 207 ? 4.313 -8.692 9.414 1.00 93.50 207 LYS A N 1
ATOM 1656 C CA . LYS A 1 207 ? 5.183 -9.861 9.194 1.00 93.50 207 LYS A CA 1
ATOM 1657 C C . LYS A 1 207 ? 4.680 -10.726 8.043 1.00 93.50 207 LYS A C 1
ATOM 1659 O O . LYS A 1 207 ? 5.494 -11.275 7.310 1.00 93.50 207 LYS A O 1
ATOM 1664 N N . ARG A 1 208 ? 3.359 -10.827 7.859 1.00 93.38 208 ARG A N 1
ATOM 1665 C CA . ARG A 1 208 ? 2.752 -11.550 6.726 1.00 93.38 208 ARG A CA 1
ATOM 1666 C C . ARG A 1 208 ? 3.025 -10.835 5.409 1.00 93.38 208 ARG A C 1
ATOM 1668 O O . ARG A 1 208 ? 3.424 -11.479 4.446 1.00 93.38 208 ARG A O 1
ATOM 1675 N N . ILE A 1 209 ? 2.893 -9.508 5.404 1.00 95.38 209 ILE A N 1
ATOM 1676 C CA . ILE A 1 209 ? 3.247 -8.671 4.253 1.00 95.38 209 ILE A CA 1
ATOM 1677 C C . ILE A 1 209 ? 4.724 -8.870 3.901 1.00 95.38 209 ILE A C 1
ATOM 1679 O O . ILE A 1 209 ? 5.022 -9.233 2.771 1.00 95.38 209 ILE A O 1
ATOM 1683 N N . VAL A 1 210 ? 5.634 -8.754 4.877 1.00 96.25 210 VAL A N 1
ATOM 1684 C CA . VAL A 1 210 ? 7.075 -8.975 4.660 1.00 96.25 210 VAL A CA 1
ATOM 1685 C C . VAL A 1 210 ? 7.365 -10.388 4.143 1.00 96.25 210 VAL A C 1
ATOM 1687 O O . VAL A 1 210 ? 8.152 -10.541 3.212 1.00 96.25 210 VAL A O 1
ATOM 1690 N N . ALA A 1 211 ? 6.714 -11.419 4.691 1.00 95.62 211 ALA A N 1
ATOM 1691 C CA . ALA A 1 211 ? 6.867 -12.796 4.224 1.00 95.62 211 ALA A CA 1
ATOM 1692 C C . ALA A 1 211 ? 6.390 -12.981 2.772 1.00 95.62 211 ALA A C 1
ATOM 1694 O O . ALA A 1 211 ? 7.058 -13.659 1.991 1.00 95.62 211 ALA A O 1
ATOM 1695 N N . ALA A 1 212 ? 5.275 -12.356 2.385 1.00 96.62 212 ALA A N 1
ATOM 1696 C CA . ALA A 1 212 ? 4.772 -12.387 1.014 1.00 96.62 212 ALA A CA 1
ATOM 1697 C C . ALA A 1 212 ? 5.698 -11.629 0.047 1.00 96.62 212 ALA A C 1
ATOM 1699 O O . ALA A 1 212 ? 6.023 -12.145 -1.023 1.00 96.62 212 ALA A O 1
ATOM 1700 N N . THR A 1 213 ? 6.189 -10.449 0.439 1.00 97.31 213 THR A N 1
ATOM 1701 C CA . THR A 1 213 ? 7.182 -9.686 -0.333 1.00 97.31 213 THR A CA 1
ATOM 1702 C C . THR A 1 213 ? 8.462 -10.502 -0.535 1.00 97.31 213 THR A C 1
ATOM 1704 O O . THR A 1 213 ? 8.955 -10.604 -1.659 1.00 97.31 213 THR A O 1
ATOM 1707 N N . ALA A 1 214 ? 8.969 -11.139 0.527 1.00 97.00 214 ALA A N 1
ATOM 1708 C CA . ALA A 1 214 ? 10.133 -12.020 0.467 1.00 97.00 214 ALA A CA 1
ATOM 1709 C C . ALA A 1 214 ? 9.886 -13.232 -0.446 1.00 97.00 214 ALA A C 1
ATOM 1711 O O . ALA A 1 214 ? 10.755 -13.573 -1.245 1.00 97.00 214 ALA A O 1
ATOM 1712 N N . CYS A 1 215 ? 8.692 -13.837 -0.397 1.00 96.94 215 CYS A N 1
ATOM 1713 C CA . CYS A 1 215 ? 8.295 -14.911 -1.312 1.00 96.94 215 CYS A CA 1
ATOM 1714 C C . CYS A 1 215 ? 8.390 -14.473 -2.780 1.00 96.94 215 CYS A C 1
ATOM 1716 O O . CYS A 1 215 ? 8.970 -15.186 -3.597 1.00 96.94 215 CYS A O 1
ATOM 1718 N N . GLY A 1 216 ? 7.842 -13.299 -3.114 1.00 96.56 216 GLY A N 1
ATOM 1719 C CA . GLY A 1 216 ? 7.884 -12.749 -4.471 1.00 96.56 216 GLY A CA 1
ATOM 1720 C C . GLY A 1 216 ? 9.307 -12.417 -4.931 1.00 96.56 216 GLY A C 1
ATOM 1721 O O . GLY A 1 216 ? 9.678 -12.730 -6.061 1.00 96.56 216 GLY A O 1
ATOM 1722 N N . ALA A 1 217 ? 10.132 -11.859 -4.044 1.00 97.12 217 ALA A N 1
ATOM 1723 C CA . ALA A 1 217 ? 11.533 -11.563 -4.337 1.00 97.12 217 ALA A CA 1
ATOM 1724 C C . ALA A 1 217 ? 12.349 -12.839 -4.609 1.00 97.12 217 ALA A C 1
ATOM 1726 O O . ALA A 1 217 ? 13.047 -12.927 -5.620 1.00 97.12 217 ALA A O 1
ATOM 1727 N N . VAL A 1 218 ? 12.218 -13.853 -3.746 1.00 97.12 218 VAL A N 1
ATOM 1728 C CA . VAL A 1 218 ? 12.883 -15.154 -3.923 1.00 97.12 218 VAL A CA 1
ATOM 1729 C C . VAL A 1 218 ? 12.411 -15.829 -5.209 1.00 97.12 218 VAL A C 1
ATOM 1731 O O . VAL A 1 218 ? 13.238 -16.326 -5.968 1.00 97.12 218 VAL A O 1
ATOM 1734 N N . LEU A 1 219 ? 11.111 -15.789 -5.509 1.00 96.56 219 LEU A N 1
ATOM 1735 C CA . LEU A 1 219 ? 10.569 -16.284 -6.773 1.00 96.56 219 LEU A CA 1
ATOM 1736 C C . LEU A 1 219 ? 11.200 -15.584 -7.987 1.00 96.56 219 LEU A C 1
ATOM 1738 O O . LEU A 1 219 ? 11.573 -16.257 -8.943 1.00 96.56 219 LEU A O 1
ATOM 1742 N N . GLY A 1 220 ? 11.363 -14.258 -7.953 1.00 94.50 220 GLY A N 1
ATOM 1743 C CA . GLY A 1 220 ? 11.995 -13.505 -9.043 1.00 94.50 220 GLY A CA 1
ATOM 1744 C C . GLY A 1 220 ? 13.446 -13.921 -9.286 1.00 94.50 220 GLY A C 1
ATOM 1745 O O . GLY A 1 220 ? 13.863 -14.093 -10.436 1.00 94.50 220 GLY A O 1
ATOM 1746 N N . LEU A 1 221 ? 14.190 -14.162 -8.206 1.00 95.88 221 LEU A N 1
ATOM 1747 C CA . LEU A 1 221 ? 15.563 -14.661 -8.264 1.00 95.88 221 LEU A CA 1
ATOM 1748 C C . LEU A 1 221 ? 15.622 -16.095 -8.813 1.00 95.88 221 LEU A C 1
ATOM 1750 O O . LEU A 1 221 ? 16.360 -16.360 -9.763 1.00 95.88 221 LEU A O 1
ATOM 1754 N N . LEU A 1 222 ? 14.802 -17.001 -8.273 1.00 94.94 222 LEU A N 1
ATOM 1755 C CA . LEU A 1 222 ? 14.744 -18.403 -8.699 1.00 94.94 222 LEU A CA 1
ATOM 1756 C C . LEU A 1 222 ? 14.296 -18.545 -10.158 1.00 94.94 222 LEU A C 1
ATOM 1758 O O . LEU A 1 222 ? 14.878 -19.328 -10.907 1.00 94.94 222 LEU A O 1
ATOM 1762 N N . TYR A 1 223 ? 13.303 -17.763 -10.587 1.00 93.25 223 TYR A N 1
ATOM 1763 C CA . TYR A 1 223 ? 12.845 -17.764 -11.974 1.00 93.25 223 TYR A CA 1
ATOM 1764 C C . TYR A 1 223 ? 13.932 -17.258 -12.929 1.00 93.25 223 TYR A C 1
ATOM 1766 O O . TYR A 1 223 ? 14.103 -17.794 -14.021 1.00 93.25 223 TYR A O 1
ATOM 1774 N N . THR A 1 224 ? 14.713 -16.255 -12.523 1.00 92.19 224 THR A N 1
ATOM 1775 C CA . THR A 1 224 ? 15.844 -15.773 -13.331 1.00 92.19 224 THR A CA 1
ATOM 1776 C C . THR A 1 224 ? 16.943 -16.817 -13.458 1.00 92.19 224 THR A C 1
ATOM 1778 O O . THR A 1 224 ? 17.404 -17.062 -14.570 1.00 92.19 224 THR A O 1
ATOM 1781 N N . ALA A 1 225 ? 17.298 -17.494 -12.364 1.00 91.12 225 ALA A N 1
ATOM 1782 C CA . ALA A 1 225 ? 18.250 -18.600 -12.406 1.00 91.12 225 ALA A CA 1
ATOM 1783 C C . ALA A 1 225 ? 17.764 -19.734 -13.329 1.00 91.12 225 ALA A C 1
ATOM 1785 O O . ALA A 1 225 ? 18.511 -20.181 -14.196 1.00 91.12 225 ALA A O 1
ATOM 1786 N N . MET A 1 226 ? 16.496 -20.144 -13.206 1.00 89.94 226 MET A N 1
ATOM 1787 C CA . MET A 1 226 ? 15.906 -21.188 -14.053 1.00 89.94 226 MET A CA 1
ATOM 1788 C C . MET A 1 226 ? 15.905 -20.793 -15.537 1.00 89.94 226 MET A C 1
ATOM 1790 O O . MET A 1 226 ? 16.322 -21.568 -16.394 1.00 89.94 226 MET A O 1
ATOM 1794 N N . SER A 1 227 ? 15.498 -19.561 -15.842 1.00 87.50 227 SER A N 1
ATOM 1795 C CA . SER A 1 227 ? 15.454 -19.040 -17.212 1.00 87.50 227 SER A CA 1
ATOM 1796 C C . SER A 1 227 ? 16.858 -18.920 -17.831 1.00 87.50 227 SER A C 1
ATOM 1798 O O . SER A 1 227 ? 17.023 -19.180 -19.021 1.00 87.50 227 SER A O 1
ATOM 1800 N N . ALA A 1 228 ? 17.889 -18.613 -17.033 1.00 85.62 228 ALA A N 1
ATOM 1801 C CA . ALA A 1 228 ? 19.287 -18.598 -17.479 1.00 85.62 228 ALA A CA 1
ATOM 1802 C C . ALA A 1 228 ? 19.843 -20.010 -17.757 1.00 85.62 228 ALA A C 1
ATOM 1804 O O . ALA A 1 228 ? 20.596 -20.206 -18.714 1.00 85.62 228 ALA A O 1
ATOM 1805 N N . ILE A 1 229 ? 19.444 -21.011 -16.964 1.00 85.75 229 ILE A N 1
ATOM 1806 C CA . ILE A 1 229 ? 19.811 -22.419 -17.191 1.00 85.75 229 ILE A CA 1
ATOM 1807 C C . ILE A 1 229 ? 19.150 -22.937 -18.476 1.00 85.75 229 ILE A C 1
ATOM 1809 O O . ILE A 1 229 ? 19.830 -23.486 -19.339 1.00 85.75 229 ILE A O 1
ATOM 1813 N N . LEU A 1 230 ? 17.845 -22.697 -18.647 1.00 82.62 230 LEU A N 1
ATOM 1814 C CA . LEU A 1 230 ? 17.097 -23.072 -19.857 1.00 82.62 230 LEU A CA 1
ATOM 1815 C C . LEU A 1 230 ? 17.527 -22.266 -21.098 1.00 82.62 230 LEU A C 1
ATOM 1817 O O . LEU A 1 230 ? 17.319 -22.697 -22.229 1.00 82.62 230 LEU A O 1
ATOM 1821 N N . GLY A 1 231 ? 18.113 -21.087 -20.885 1.00 70.88 231 GLY A N 1
ATOM 1822 C CA . GLY A 1 231 ? 18.480 -20.106 -21.906 1.00 70.88 231 GLY A CA 1
ATOM 1823 C C . GLY A 1 231 ? 19.885 -20.190 -22.456 1.00 70.88 231 GLY A C 1
ATOM 1824 O O . GLY A 1 231 ? 20.265 -19.294 -23.206 1.00 70.88 231 GLY A O 1
ATOM 1825 N N . HIS A 1 232 ? 20.633 -21.251 -22.148 1.00 57.81 232 HIS A N 1
ATOM 1826 C CA . HIS A 1 232 ? 22.008 -21.476 -22.620 1.00 57.81 232 HIS A CA 1
ATOM 1827 C C . HIS A 1 232 ? 22.206 -21.402 -24.155 1.00 57.81 232 HIS A C 1
ATOM 1829 O O . HIS A 1 232 ? 23.335 -21.477 -24.628 1.00 57.81 232 HIS A O 1
ATOM 1835 N N . ALA A 1 233 ? 21.142 -21.216 -24.944 1.00 49.81 233 ALA A N 1
ATOM 1836 C CA . ALA A 1 233 ? 21.190 -20.962 -26.381 1.00 49.81 233 ALA A CA 1
ATOM 1837 C C . ALA A 1 233 ? 21.409 -19.481 -26.781 1.00 49.81 233 ALA A C 1
ATOM 1839 O O . ALA A 1 233 ? 21.686 -19.220 -27.951 1.00 49.81 233 ALA A O 1
ATOM 1840 N N . ARG A 1 234 ? 21.297 -18.499 -25.869 1.00 55.56 234 ARG A N 1
ATOM 1841 C CA . ARG A 1 234 ? 21.589 -17.077 -26.159 1.00 55.56 234 ARG A CA 1
ATOM 1842 C C . ARG A 1 234 ? 22.727 -16.553 -25.278 1.00 55.56 234 ARG A C 1
ATOM 1844 O O . ARG A 1 234 ? 22.676 -16.661 -24.059 1.00 55.56 234 ARG A O 1
ATOM 1851 N N . LEU A 1 235 ? 23.733 -15.944 -25.912 1.00 55.03 235 LEU A N 1
ATOM 1852 C CA . LEU A 1 235 ? 24.818 -15.181 -25.280 1.00 55.03 235 LEU A CA 1
ATOM 1853 C C . LEU A 1 235 ? 24.252 -13.906 -24.627 1.00 55.03 235 LEU A C 1
ATOM 1855 O O . LEU A 1 235 ? 24.396 -12.815 -25.170 1.00 55.03 235 LEU A O 1
ATOM 1859 N N . PHE A 1 236 ? 23.563 -14.029 -23.494 1.00 64.31 236 PHE A N 1
ATOM 1860 C CA . PHE A 1 236 ? 23.192 -12.860 -22.699 1.00 64.31 236 PHE A CA 1
ATOM 1861 C C . PHE A 1 236 ? 24.435 -12.271 -22.040 1.00 64.31 236 PHE A C 1
ATOM 1863 O O . PHE A 1 236 ? 25.266 -12.993 -21.479 1.00 64.31 236 PHE A O 1
ATOM 1870 N N . THR A 1 237 ? 24.552 -10.949 -22.070 1.00 78.56 237 THR A N 1
ATOM 1871 C CA . THR A 1 237 ? 25.579 -10.265 -21.280 1.00 78.56 237 THR A CA 1
ATOM 1872 C C . THR A 1 237 ? 25.208 -10.315 -19.795 1.00 78.56 237 THR A C 1
ATOM 1874 O O . THR A 1 237 ? 24.032 -10.304 -19.426 1.00 78.56 237 THR A O 1
ATOM 1877 N N . ILE A 1 238 ? 26.207 -10.335 -18.906 1.00 79.56 238 ILE A N 1
ATOM 1878 C CA . ILE A 1 238 ? 25.981 -10.347 -17.446 1.00 79.56 238 ILE A CA 1
ATOM 1879 C C . ILE A 1 238 ? 25.073 -9.174 -17.016 1.00 79.56 238 ILE A C 1
ATOM 1881 O O . ILE A 1 238 ? 24.228 -9.330 -16.135 1.00 79.56 238 ILE A O 1
ATOM 1885 N N . GLY A 1 239 ? 25.187 -8.017 -17.682 1.00 83.38 239 GLY A N 1
ATOM 1886 C CA . GLY A 1 239 ? 24.346 -6.843 -17.426 1.00 83.38 239 GLY A CA 1
ATOM 1887 C C . GLY A 1 239 ? 22.858 -7.054 -17.738 1.00 83.38 239 GLY A C 1
ATOM 1888 O O . GLY A 1 239 ? 21.996 -6.614 -16.973 1.00 83.38 239 GLY A O 1
ATOM 1889 N N . GLU A 1 240 ? 22.527 -7.774 -18.810 1.00 83.75 240 GLU A N 1
ATOM 1890 C CA . GLU A 1 240 ? 21.135 -8.095 -19.159 1.00 83.75 240 GLU A CA 1
ATOM 1891 C C . GLU A 1 240 ? 20.504 -9.041 -18.134 1.00 83.75 240 GLU A C 1
ATOM 1893 O O . GLU A 1 240 ? 19.367 -8.836 -17.713 1.00 83.75 240 GLU A O 1
ATOM 1898 N N . ILE A 1 241 ? 21.258 -10.031 -17.650 1.00 85.62 241 ILE A N 1
ATOM 1899 C CA . ILE A 1 241 ? 20.769 -10.954 -16.617 1.00 85.62 241 ILE A CA 1
ATOM 1900 C C . ILE A 1 241 ? 20.464 -10.193 -15.322 1.00 85.62 241 ILE A C 1
ATOM 1902 O O . ILE A 1 241 ? 19.410 -10.400 -14.720 1.00 85.62 241 ILE A O 1
ATOM 1906 N N . ILE A 1 242 ? 21.350 -9.281 -14.907 1.00 88.75 242 ILE A N 1
ATOM 1907 C CA . ILE A 1 242 ? 21.161 -8.478 -13.690 1.00 88.75 242 ILE A CA 1
ATOM 1908 C C . ILE A 1 242 ? 19.927 -7.579 -13.814 1.00 88.75 242 ILE A C 1
ATOM 1910 O O . ILE A 1 242 ? 19.110 -7.529 -12.893 1.00 88.75 242 ILE A O 1
ATOM 1914 N N . THR A 1 243 ? 19.760 -6.892 -14.946 1.00 88.81 243 THR A N 1
ATOM 1915 C CA . THR A 1 243 ? 18.610 -5.997 -15.161 1.00 88.81 243 THR A CA 1
ATOM 1916 C C . THR A 1 243 ? 17.287 -6.764 -15.201 1.00 88.81 243 THR A C 1
ATOM 1918 O O . THR A 1 243 ? 16.321 -6.346 -14.557 1.00 88.81 243 THR A O 1
ATOM 1921 N N . VAL A 1 244 ? 17.240 -7.921 -15.869 1.00 89.31 244 VAL A N 1
ATOM 1922 C CA . VAL A 1 244 ? 16.060 -8.803 -15.879 1.00 89.31 244 VAL A CA 1
ATOM 1923 C C . VAL A 1 244 ? 15.764 -9.354 -14.482 1.00 89.31 244 VAL A C 1
ATOM 1925 O O . VAL A 1 244 ? 14.602 -9.365 -14.066 1.00 89.31 244 VAL A O 1
ATOM 1928 N N . CYS A 1 245 ? 16.795 -9.757 -13.735 1.00 92.25 245 CYS A N 1
ATOM 1929 C CA . CYS A 1 245 ? 16.664 -10.226 -12.356 1.00 92.25 245 CYS A CA 1
ATOM 1930 C C . CYS A 1 245 ? 16.045 -9.149 -11.460 1.00 92.25 245 CYS A C 1
ATOM 1932 O O . CYS A 1 245 ? 15.052 -9.404 -10.777 1.00 92.25 245 CYS A O 1
ATOM 1934 N N . ALA A 1 246 ? 16.580 -7.925 -11.515 1.00 93.88 246 ALA A N 1
ATOM 1935 C CA . ALA A 1 246 ? 16.096 -6.798 -10.725 1.00 93.88 246 ALA A CA 1
ATOM 1936 C C . ALA A 1 246 ? 14.617 -6.496 -11.012 1.00 93.88 246 ALA A C 1
ATOM 1938 O O . ALA A 1 246 ? 13.822 -6.357 -10.079 1.00 93.88 246 ALA A O 1
ATOM 1939 N N . TRP A 1 247 ? 14.222 -6.477 -12.290 1.00 93.31 247 TRP A N 1
ATOM 1940 C CA . TRP A 1 247 ? 12.825 -6.275 -12.678 1.00 93.31 247 TRP A CA 1
ATOM 1941 C C . TRP A 1 247 ? 11.905 -7.397 -12.199 1.00 93.31 247 TRP A C 1
ATOM 1943 O O . TRP A 1 247 ? 10.824 -7.116 -11.681 1.00 93.31 247 TRP A O 1
ATOM 1953 N N . ARG A 1 248 ? 12.321 -8.661 -12.329 1.00 93.62 248 ARG A N 1
ATOM 1954 C CA . ARG A 1 248 ? 11.533 -9.815 -11.868 1.00 93.62 248 ARG A CA 1
ATOM 1955 C C . ARG A 1 248 ? 11.347 -9.798 -10.354 1.00 93.62 248 ARG A C 1
ATOM 1957 O O . ARG A 1 248 ? 10.221 -9.957 -9.890 1.00 93.62 248 ARG A O 1
ATOM 1964 N N . ILE A 1 249 ? 12.416 -9.546 -9.597 1.00 96.25 249 ILE A N 1
ATOM 1965 C CA . ILE A 1 249 ? 12.361 -9.395 -8.135 1.00 96.25 249 ILE A CA 1
ATOM 1966 C C . ILE A 1 249 ? 11.378 -8.286 -7.760 1.00 96.25 249 ILE A C 1
ATOM 1968 O O . ILE A 1 249 ? 10.487 -8.514 -6.944 1.00 96.25 249 ILE A O 1
ATOM 1972 N N . PHE A 1 250 ? 11.508 -7.107 -8.374 1.00 96.50 250 PHE A N 1
ATOM 1973 C CA . PHE A 1 250 ? 10.658 -5.959 -8.074 1.00 96.50 250 PHE A CA 1
ATOM 1974 C C . PHE A 1 250 ? 9.178 -6.239 -8.369 1.00 96.50 250 PHE A C 1
ATOM 1976 O O . PHE A 1 250 ? 8.334 -6.117 -7.481 1.00 96.50 250 PHE A O 1
ATOM 1983 N N . VAL A 1 251 ? 8.859 -6.662 -9.595 1.00 95.44 251 VAL A N 1
ATOM 1984 C CA . VAL A 1 251 ? 7.472 -6.888 -10.031 1.00 95.44 251 VAL A CA 1
ATOM 1985 C C . VAL A 1 251 ? 6.817 -7.997 -9.209 1.00 95.44 251 VAL A C 1
ATOM 1987 O O . VAL A 1 251 ? 5.695 -7.825 -8.730 1.00 95.44 251 VAL A O 1
ATOM 1990 N N . PHE A 1 252 ? 7.510 -9.115 -8.986 1.00 97.25 252 PHE A N 1
ATOM 1991 C CA . PHE A 1 252 ? 6.937 -10.237 -8.243 1.00 97.25 252 PHE A CA 1
ATOM 1992 C C . PHE A 1 252 ? 6.783 -9.927 -6.754 1.00 97.25 252 PHE A C 1
ATOM 1994 O O . PHE A 1 252 ? 5.782 -10.326 -6.161 1.00 97.25 252 PHE A O 1
ATOM 2001 N N . ALA A 1 253 ? 7.707 -9.174 -6.150 1.00 97.12 253 ALA A N 1
ATOM 2002 C CA . ALA A 1 253 ? 7.569 -8.708 -4.772 1.00 97.12 253 ALA A CA 1
ATOM 2003 C C . ALA A 1 253 ? 6.354 -7.780 -4.599 1.00 97.12 253 ALA A C 1
ATOM 2005 O O . ALA A 1 253 ? 5.584 -7.948 -3.648 1.00 97.12 253 ALA A O 1
ATOM 2006 N N . VAL A 1 254 ? 6.140 -6.840 -5.529 1.00 97.56 254 VAL A N 1
ATOM 2007 C CA . VAL A 1 254 ? 4.973 -5.939 -5.518 1.00 97.56 254 VAL A CA 1
ATOM 2008 C C . VAL A 1 254 ? 3.675 -6.730 -5.675 1.00 97.56 254 VAL A C 1
ATOM 2010 O O . VAL A 1 254 ? 2.763 -6.578 -4.864 1.00 97.56 254 VAL A O 1
ATOM 2013 N N . LEU A 1 255 ? 3.595 -7.618 -6.666 1.00 97.12 255 LEU A N 1
ATOM 2014 C CA . LEU A 1 255 ? 2.396 -8.421 -6.913 1.00 97.12 255 LEU A CA 1
ATOM 2015 C C . LEU A 1 255 ? 2.084 -9.380 -5.759 1.00 97.12 255 LEU A C 1
ATOM 2017 O O . LEU A 1 255 ? 0.932 -9.463 -5.339 1.00 97.12 255 LEU A O 1
ATOM 2021 N N . ALA A 1 256 ? 3.085 -10.043 -5.178 1.00 96.81 256 ALA A N 1
ATOM 2022 C CA . ALA A 1 256 ? 2.877 -10.883 -3.997 1.00 96.81 256 ALA A CA 1
ATOM 2023 C C . ALA A 1 256 ? 2.391 -10.066 -2.791 1.00 96.81 256 ALA A C 1
ATOM 2025 O O . ALA A 1 256 ? 1.505 -10.496 -2.053 1.00 96.81 256 ALA A O 1
ATOM 2026 N N . THR A 1 257 ? 2.898 -8.846 -2.626 1.00 97.25 257 THR A N 1
ATOM 2027 C CA . THR A 1 257 ? 2.422 -7.928 -1.583 1.00 97.25 257 THR A CA 1
ATOM 2028 C C . THR A 1 257 ? 0.958 -7.535 -1.802 1.00 97.25 257 THR A C 1
ATOM 2030 O O . THR A 1 257 ? 0.161 -7.581 -0.864 1.00 97.25 257 THR A O 1
ATOM 2033 N N . ILE A 1 258 ? 0.571 -7.212 -3.040 1.00 96.88 258 ILE A N 1
ATOM 2034 C CA . ILE A 1 258 ? -0.825 -6.918 -3.398 1.00 96.88 258 ILE A CA 1
ATOM 2035 C C . ILE A 1 258 ? -1.716 -8.134 -3.120 1.00 96.88 258 ILE A C 1
ATOM 2037 O O . ILE A 1 258 ? -2.776 -7.986 -2.515 1.00 96.88 258 ILE A O 1
ATOM 2041 N N . GLY A 1 259 ? -1.278 -9.336 -3.501 1.00 94.94 259 GLY A N 1
ATOM 2042 C CA . GLY A 1 259 ? -2.005 -10.581 -3.245 1.00 94.94 259 GLY A CA 1
ATOM 2043 C C . GLY A 1 259 ? -2.245 -10.820 -1.754 1.00 94.94 259 GLY A C 1
ATOM 2044 O O . GLY A 1 259 ? -3.360 -11.158 -1.350 1.00 94.94 259 GLY A O 1
ATOM 2045 N N . ALA A 1 260 ? -1.235 -10.556 -0.923 1.00 94.94 260 ALA A N 1
ATOM 2046 C CA . ALA A 1 260 ? -1.361 -10.630 0.528 1.00 94.94 260 ALA A CA 1
ATOM 2047 C C . ALA A 1 260 ? -2.379 -9.619 1.078 1.00 94.94 260 ALA A C 1
ATOM 2049 O O . ALA A 1 260 ? -3.288 -9.998 1.816 1.00 94.94 260 ALA A O 1
ATOM 2050 N N . ILE A 1 261 ? -2.293 -8.350 0.664 1.00 93.88 261 ILE A N 1
ATOM 2051 C CA . ILE A 1 261 ? -3.214 -7.290 1.108 1.00 93.88 261 ILE A CA 1
ATOM 2052 C C . ILE A 1 261 ? -4.656 -7.594 0.683 1.00 93.88 261 ILE A C 1
ATOM 2054 O O . ILE A 1 261 ? -5.575 -7.490 1.494 1.00 93.88 261 ILE A O 1
ATOM 2058 N N . LEU A 1 262 ? -4.873 -7.997 -0.571 1.00 93.69 262 LEU A N 1
ATOM 2059 C CA . LEU A 1 262 ? -6.208 -8.339 -1.067 1.00 93.69 262 LEU A CA 1
ATOM 2060 C C . LEU A 1 262 ? -6.815 -9.511 -0.298 1.00 93.69 262 LEU A C 1
ATOM 2062 O O . LEU A 1 262 ? -8.015 -9.509 -0.026 1.00 93.69 262 LEU A O 1
ATOM 2066 N N . THR A 1 263 ? -5.988 -10.488 0.070 1.00 92.31 263 THR A N 1
ATOM 2067 C CA . THR A 1 263 ? -6.422 -11.637 0.867 1.00 92.31 263 THR A CA 1
ATOM 2068 C C . THR A 1 263 ? -6.836 -11.194 2.264 1.00 92.31 263 THR A C 1
ATOM 2070 O O . THR A 1 263 ? -7.932 -11.524 2.703 1.00 92.31 263 THR A O 1
ATOM 2073 N N . GLU A 1 264 ? -6.029 -10.365 2.926 1.00 89.69 264 GLU A N 1
ATOM 2074 C CA . GLU A 1 264 ? -6.360 -9.796 4.241 1.00 89.69 264 GLU A CA 1
ATOM 2075 C C . GLU A 1 264 ? -7.684 -9.030 4.251 1.00 89.69 264 GLU A C 1
ATOM 2077 O O . GLU A 1 264 ? -8.483 -9.171 5.174 1.00 89.69 264 GLU A O 1
ATOM 2082 N N . LEU A 1 265 ? -7.946 -8.249 3.204 1.00 88.75 265 LEU A N 1
ATOM 2083 C CA . LEU A 1 265 ? -9.177 -7.465 3.093 1.00 88.75 265 LEU A CA 1
ATOM 2084 C C . LEU A 1 265 ? -10.419 -8.323 2.809 1.00 88.75 265 LEU A C 1
ATOM 2086 O O . LEU A 1 265 ? -11.530 -7.902 3.137 1.00 88.75 265 LEU A O 1
ATOM 2090 N N . LYS A 1 266 ? -10.249 -9.496 2.186 1.00 88.12 266 LYS A N 1
ATOM 2091 C CA . LYS A 1 266 ? -11.348 -10.380 1.761 1.00 88.12 266 LYS A CA 1
ATOM 2092 C C . LYS A 1 266 ? -11.596 -11.574 2.679 1.00 88.12 266 LYS A C 1
ATOM 2094 O O . LYS A 1 266 ? -12.579 -12.282 2.470 1.00 88.12 266 LYS A O 1
ATOM 2099 N N . LEU A 1 267 ? -10.735 -11.818 3.665 1.00 85.50 267 LEU A N 1
ATOM 2100 C CA . LEU A 1 267 ? -10.946 -12.891 4.631 1.00 85.50 267 LEU A CA 1
ATOM 2101 C C . LEU A 1 267 ? -12.295 -12.700 5.360 1.00 85.50 267 LEU A C 1
ATOM 2103 O O . LEU A 1 267 ? -12.612 -11.572 5.758 1.00 85.50 267 LEU A O 1
ATOM 2107 N N . PRO A 1 268 ? -13.081 -13.777 5.551 1.00 82.50 268 PRO A N 1
ATOM 2108 C CA . PRO A 1 268 ? -14.366 -13.695 6.236 1.00 82.50 268 PRO A CA 1
ATOM 2109 C C . PRO A 1 268 ? -14.196 -13.183 7.672 1.00 82.50 268 PRO A C 1
ATOM 2111 O O . PRO A 1 268 ? -13.129 -13.314 8.286 1.00 82.50 268 PRO A O 1
ATOM 2114 N N . GLU A 1 269 ? -15.245 -12.551 8.203 1.00 80.12 269 GLU A N 1
ATOM 2115 C CA . GLU A 1 269 ? -15.255 -12.182 9.617 1.00 80.12 269 GLU A CA 1
ATOM 2116 C C . GLU A 1 269 ? -15.242 -13.458 10.462 1.00 80.12 269 GLU A C 1
ATOM 2118 O O . GLU A 1 269 ? -16.068 -14.331 10.218 1.00 80.12 269 GLU A O 1
ATOM 2123 N N . PRO A 1 270 ? -14.319 -13.595 11.428 1.00 78.12 270 PRO A N 1
ATOM 2124 C CA . PRO A 1 270 ? -14.391 -14.698 12.368 1.00 78.12 270 PRO A CA 1
ATOM 2125 C C . PRO A 1 270 ? -15.570 -14.473 13.322 1.00 78.12 270 PRO A C 1
ATOM 2127 O O . PRO A 1 270 ? -15.754 -13.355 13.826 1.00 78.12 270 PRO A O 1
ATOM 2130 N N . ASP A 1 271 ? -16.323 -15.541 13.581 1.00 74.25 271 ASP A N 1
ATOM 2131 C CA . ASP A 1 271 ? -17.379 -15.593 14.593 1.00 74.25 271 ASP A CA 1
ATOM 2132 C C . ASP A 1 271 ? -16.725 -15.615 15.980 1.00 74.25 271 ASP A C 1
ATOM 2134 O O . ASP A 1 271 ? -16.456 -16.656 16.570 1.00 74.25 271 ASP A O 1
ATOM 2138 N N . LEU A 1 272 ? -16.351 -14.428 16.450 1.00 63.62 272 LEU A N 1
ATOM 2139 C CA . LEU A 1 272 ? -15.976 -14.190 17.836 1.00 63.62 272 LEU A CA 1
ATOM 2140 C C . LEU A 1 272 ? -17.231 -13.653 18.526 1.00 63.62 272 LEU A C 1
ATOM 2142 O O . LEU A 1 272 ? -17.575 -12.484 18.316 1.00 63.62 272 LEU A O 1
ATOM 2146 N N . GLU A 1 273 ? -17.928 -14.532 19.249 1.00 53.56 273 GLU A N 1
ATOM 2147 C CA . GLU A 1 273 ? -18.982 -14.162 20.207 1.00 53.56 273 GLU A CA 1
ATOM 2148 C C . GLU A 1 273 ? -18.408 -13.342 21.372 1.00 53.56 273 GLU A C 1
ATOM 2150 O O . GLU A 1 273 ? -17.294 -13.670 21.851 1.00 53.56 273 GLU A O 1
#

Sequence (273 aa):
SVLVAWVYAKMHPELSAAETAVAVAVILVLFQITPISPGSLVRGFYVLYLVIRERNFKDYNIAVFLGFLKYIGYLAFPIQMTYHYPTLARFMAAHWATEAVHIVPVFGERGALLEHWVFCLFYNWPLTIRRRMRKQAQMRASIEPRYWHVGLCAIAAMIVFGIADFAYIRNAGHQPTLKDIWWLAGLVPLVCGATVTFGCGGAVLWKRIVAATACGAVLGLLYTAMSAILGHARLFTIGEIITVCAWRIFVFAVLATIGAILTELKLPEPDLE

Secondary structure (DSSP, 8-state):
-HHHHHHHHHH-TTS-HHHHHHHHHHHHHHHHH-S--HHHHHHHHHHHHHHHHHT--TTTHHHHHHTT-HHHHHHHHHHHHHHH-HHHHHHHHHHHHHHHHHHS-----TT-HHHHHHHIIIIIHHHHHHHHHHHHHHHHHTS-B--HHHHHHHHHHHHHHHHHHHHHHHHHSSPPPTTTTHHHHHHHHHHHHHHHHHHTBT--HHHHHHHHHHHHHHHHHHHHHHHHHHTTTS---HHHHHHHHHHHHHHHHHHHHHHHHHHHHHSPPP---

Radius of gyration: 34.37 Å; Cα contacts (8 Å, |Δi|>4): 251; chains: 1; bounding box: 60×92×65 Å

Foldseek 3Di:
DQVVLVVVLVVCVVDDPVVSVVSSVCVVVCVVPPQADPQLVVQLVVLVVVCVVVVDCPVCVVVNVQSRGNPSVVVVVLVVCCVPPVPVSVVVVVVVVVVVCVVDVPPADVPNVVVVVVCCVPPVLVVVLVVQLVQVLVVLQVKDFDQPVLVVLLVVLLVVLLVVQVVCCVPVVDGDDCVNVVVSLQPSLLVSLLVLLVRGRSDRLVVSLVSSLVSQLSSLQSNLVSSVVVVPVDPDDPVNSVVSSVVSSVSSSVSSSVSNVVNSSPDDRDPDD

pLDDT: mean 82.7, std 10.72, range [49.81, 97.56]

Solvent-accessible surface area (backbone atoms only — not comparable to full-atom values): 14513 Å² total; per-residue (Å²): 93,70,68,58,34,51,51,51,51,65,75,46,76,87,53,54,77,68,56,43,51,50,52,35,50,50,47,48,51,49,60,67,68,45,52,64,41,77,67,15,48,56,46,20,52,48,47,48,49,48,34,64,73,70,69,43,58,81,88,39,50,67,50,52,65,40,23,38,31,40,70,60,40,58,56,45,49,62,53,51,40,40,71,79,37,50,67,60,41,51,50,52,51,52,51,50,53,57,56,44,52,78,73,44,84,74,92,58,62,94,81,38,57,67,59,53,47,51,46,36,62,73,51,50,45,55,51,52,50,53,53,46,53,51,52,46,53,56,64,25,66,81,39,71,62,43,67,75,62,35,62,53,44,23,51,54,49,29,50,55,50,50,52,50,45,52,55,42,30,74,74,71,73,46,83,74,52,71,75,79,43,40,68,55,65,49,48,50,27,22,49,42,4,29,51,36,49,68,58,20,55,21,48,55,70,70,59,37,42,51,48,10,25,49,26,12,30,51,25,15,48,51,39,42,52,51,50,55,65,77,36,75,86,56,93,72,52,73,69,56,54,52,54,54,30,52,50,36,20,51,53,21,16,52,34,1,31,50,21,23,52,56,42,68,74,64,55,75,78,75,91,76,129

Mean predicted aligned error: 15.66 Å

Organism: NCBI:txid412755

Nearest PDB structures (foldseek):
  8tnm-assembly1_A  TM=2.520E-01  e=3.690E+00  synthetic construct
  1x8z-assembly1_A-2  TM=2.899E-01  e=5.923E+00  Arabidopsis thaliana
  1x8z-assembly3_A  TM=2.899E-01  e=5.923E+00  Arabidopsis thaliana

=== Feature glossary ===
The record interleaves many kinds of information about one protein. Here is each kind framed as the question it answers.

Q: What does the local fold look like, residue by residue?
A: A 3Di character summarizes, for each residue, the relative orientation of the Cα frame of its nearest spatial neighbor. Because it encodes fold topology rather than chemistry, 3Di alignments detect remote structural similarity that sequence alignment misses.

Q: Which residues are in helices, strands, or loops?
A: Secondary structure is the local, repeating backbone conformation. DSSP classifies it into eight states by reading the hydrogen-bond network: three helix types (H, G, I), two β types (E, B), two non-regular types (T, S), and unstructured coil (-).

Q: How big and how compact is the whole molecule?
A: Three whole-structure scalars: the radius of gyration (RMS distance of Cα from centroid, in Å), the count of Cα–Cα contacts (pairs closer than 8 Å and separated by more than four residues in sequence — i.e. tertiary, not local, contacts), and the bounding-box dimensions. Together they distinguish compact globular folds from extended fibres or disordered chains.

Q: How confident is the AlphaFold model at each residue?
A: For AlphaFold models, the B-factor field carries pLDDT — the model's own estimate of local accuracy on a 0–100 scale. Regions with pLDDT<50 should be treated as essentially unmodeled; they often correspond to intrinsically disordered segments.

Q: What family and function is it annotated with?
A: Functional annotations link the protein to curated databases. InterPro entries identify conserved domains and families by matching the sequence against member-database signatures (Pfam, PROSITE, CDD, …). Gene Ontology (GO) terms describe molecular function, biological process, and cellular component in a controlled vocabulary. CATH places the structure in a hierarchical fold classification (Class/Architecture/Topology/Homologous-superfamily). The organism is the source species.

Q: What known structures does this most resemble?
A: Nearest PDB neighbors are the top structural matches found by Foldseek when searching this structure against the entire Protein Data Bank. Each hit reports a TM-score (0 to 1; >0.5 almost always implies the same fold) and an E-value. These are *structural* homologs — they may share no detectable sequence similarity.

Q: Which residues are buried vs exposed?
A: Solvent-accessible surface area (SASA) is the area in Å² traced out by the centre of a 1.4 Å probe sphere (a water molecule) rolled over the protein's van der Waals surface (Shrake–Rupley / Lee–Richards construction). Buried residues have near-zero SASA; fully exposed residues can exceed 200 Å². The total SASA scales roughly with the number of surface residues.

Q: What are the backbone torsion angles?
A: φ (phi) and ψ (psi) are the two rotatable backbone dihedrals per residue: φ is the C(i-1)–N–Cα–C torsion, ψ is the N–Cα–C–N(i+1) torsion, both in degrees on (−180°, 180°]. α-helical residues cluster near (−60°, −45°); β-strand residues near (−120°, +130°). A Ramachandran plot is simply a scatter of (φ, ψ) for every residue.

Q: Are the domains correctly placed relative to each other?
A: Predicted aligned error is AlphaFold's pairwise confidence. Unlike pLDDT (per-residue), PAE is per-residue-pair and captures whether two parts of the structure are correctly placed relative to each other. Units are ångströms of expected positional error.

Q: What if only a Cα trace is available?
A: P-SEA three-state annotation labels each residue as helix, strand, or coil based purely on the geometry of the Cα trace. It serves as a fallback when the full backbone (and thus DSSP) is unavailable.

Q: What is the amino-acid chain?
A: This is the polypeptide sequence — one letter per residue, N-terminus first. Length ranges from a few dozen residues for small domains to over a thousand for large multi-domain proteins.

Q: What do the rendered images show?
A: The six renders are orthographic views along the three Cartesian axes in both directions. Representation (cartoon, sticks, or surface) and color scheme (sequence-rainbow or by-chain) vary across proteins so the training set covers all the common visualization conventions.

Q: What do the diagnostic plots show?
A: Plot images: a contact map (which residues are close in 3D, as an N×N binary image), a Ramachandran scatter (backbone torsion angles, revealing secondary-structure composition at a glance), and — for AlphaFold structures — a PAE heatmap (pairwise prediction confidence).

Q: How mobile is each atom in the crystal?
A: B-factor (Debye–Waller factor) reflects atomic displacement in the crystal lattice. It is an experimental observable (units Å²), not a prediction; low values mean the atom is pinned down, high values mean it moves or is heterogeneous across the crystal.

Q: Where is each backbone atom in 3D?
A: The mmCIF table is the protein's shape written out atom by atom. For each backbone N, Cα, C, and carbonyl O, it records an (x, y, z) coordinate triple in Å plus the residue type, chain letter, and residue number.